Protein 3Q1C (pdb70)

Structure (mmCIF, N/CA/C/O backbone):
data_3Q1C
#
_entry.id   3Q1C
#
_cell.length_a   71.150
_cell.length_b   74.378
_cell.length_c   93.921
_cell.angle_alpha   90.00
_cell.angle_beta   90.00
_cell.angle_gamma   90.00
#
_symmetry.space_group_name_H-M   'P 21 21 21'
#
loop_
_entity.id
_entity.type
_entity.pdbx_description
1 polymer 'LEE-encoded effector EspG'
2 water water
#
loop_
_atom_site.group_PDB
_atom_site.id
_atom_site.type_symbol
_atom_site.label_atom_id
_atom_site.label_alt_id
_atom_site.label_comp_id
_atom_site.label_asym_id
_atom_site.label_entity_id
_atom_site.label_seq_id
_atom_site.pdbx_PDB_ins_code
_atom_site.Cartn_x
_atom_site.Cartn_y
_atom_site.Cartn_z
_atom_site.occupancy
_atom_site.B_iso_or_equiv
_atom_site.auth_seq_id
_atom_site.auth_comp_id
_atom_site.auth_asym_id
_atom_site.auth_atom_id
_atom_site.pdbx_PDB_model_num
ATOM 1 N N . SER A 1 1 ? 77.828 65.014 -7.913 1.00 18.35 39 SER A N 1
ATOM 2 C CA . SER A 1 1 ? 76.714 64.456 -7.152 1.00 16.56 39 SER A CA 1
ATOM 3 C C . SER A 1 1 ? 76.260 63.095 -7.683 1.00 15.89 39 SER A C 1
ATOM 4 O O . SER A 1 1 ? 76.240 62.871 -8.897 1.00 17.07 39 SER A O 1
ATOM 7 N N . HIS A 1 2 ? 75.869 62.189 -6.785 1.00 14.88 40 HIS A N 1
ATOM 8 C CA . HIS A 1 2 ? 75.250 60.944 -7.254 1.00 13.93 40 HIS A CA 1
ATOM 9 C C . HIS A 1 2 ? 73.761 61.084 -7.605 1.00 15.11 40 HIS A C 1
ATOM 10 O O . HIS A 1 2 ? 73.160 60.143 -8.119 1.00 16.28 40 HIS A O 1
ATOM 17 N N . MET A 1 3 ? 73.177 62.252 -7.334 1.00 14.46 41 MET A N 1
ATOM 18 C CA . MET A 1 3 ? 71.755 62.502 -7.629 1.00 14.29 41 MET A CA 1
ATOM 19 C C . MET A 1 3 ? 71.507 62.975 -9.066 1.00 15.38 41 MET A C 1
ATOM 20 O O . MET A 1 3 ? 70.549 62.550 -9.715 1.00 16.67 41 MET A O 1
ATOM 25 N N . ALA A 1 4 ? 72.362 63.882 -9.537 1.00 14.57 42 ALA A N 1
ATOM 26 C CA . ALA A 1 4 ? 72.216 64.539 -10.834 1.00 16.25 42 ALA A CA 1
ATOM 27 C C . ALA A 1 4 ? 73.494 65.310 -11.102 1.00 16.92 42 ALA A C 1
ATOM 28 O O . ALA A 1 4 ? 74.096 65.850 -10.178 1.00 17.20 42 ALA A O 1
ATOM 30 N N . SER A 1 5 ? 73.911 65.375 -12.361 1.00 18.01 43 SER A N 1
ATOM 31 C CA . SER A 1 5 ? 75.125 66.118 -12.687 1.00 19.02 43 SER A CA 1
ATOM 32 C C . SER A 1 5 ? 74.987 67.610 -12.360 1.00 19.47 43 SER A C 1
ATOM 33 O O . SER A 1 5 ? 75.981 68.263 -12.033 1.00 23.67 43 SER A O 1
ATOM 36 N N . SER A 1 6 ? 73.761 68.136 -12.414 1.00 18.56 44 SER A N 1
ATOM 37 C CA . SER A 1 6 ? 73.513 69.545 -12.098 1.00 20.44 44 SER A CA 1
ATOM 38 C C . SER A 1 6 ? 72.929 69.789 -10.703 1.00 18.17 44 SER A C 1
ATOM 39 O O . SER A 1 6 ? 72.357 70.852 -10.443 1.00 18.91 44 SER A O 1
ATOM 42 N N . TRP A 1 7 ? 73.086 68.815 -9.809 1.00 16.07 45 TRP A N 1
ATOM 43 C CA . TRP A 1 7 ? 72.511 68.884 -8.463 1.00 15.84 45 TRP A CA 1
ATOM 44 C C . TRP A 1 7 ? 72.821 70.202 -7.754 1.00 16.88 45 TRP A C 1
ATOM 45 O O . TRP A 1 7 ? 71.930 70.831 -7.191 1.00 17.70 45 TRP A O 1
ATOM 56 N N . ASP A 1 8 ? 74.078 70.630 -7.793 1.00 19.70 46 ASP A N 1
ATOM 57 C CA . ASP A 1 8 ? 74.478 71.821 -7.045 1.00 23.43 46 ASP A CA 1
ATOM 58 C C . ASP A 1 8 ? 73.878 73.116 -7.607 1.00 23.46 46 ASP A C 1
ATOM 59 O O . ASP A 1 8 ? 73.914 74.153 -6.947 1.00 27.28 46 ASP A O 1
ATOM 64 N N . GLU A 1 9 ? 73.335 73.061 -8.821 1.00 20.07 47 GLU A N 1
ATOM 65 C CA . GLU A 1 9 ? 72.690 74.232 -9.419 1.00 22.08 47 GLU A CA 1
ATOM 66 C C . GLU A 1 9 ? 71.171 74.210 -9.242 1.00 20.13 47 GLU A C 1
ATOM 67 O O . GLU A 1 9 ? 70.487 75.203 -9.501 1.00 21.88 47 GLU A O 1
ATOM 73 N N . MET A 1 10 ? 70.647 73.076 -8.792 1.00 19.07 48 MET A N 1
ATOM 74 C CA . MET A 1 10 ? 69.208 72.910 -8.665 1.00 18.18 48 MET A CA 1
ATOM 75 C C . MET A 1 10 ? 68.666 73.639 -7.437 1.00 18.72 48 MET A C 1
ATOM 76 O O . MET A 1 10 ? 69.322 73.698 -6.397 1.00 18.28 48 MET A O 1
ATOM 81 N N . SER A 1 11 ? 67.468 74.199 -7.574 1.00 18.63 49 SER A N 1
ATOM 82 C CA . SER A 1 11 ? 66.771 74.829 -6.458 1.00 18.85 49 SER A CA 1
ATOM 83 C C . SER A 1 11 ? 66.276 73.786 -5.454 1.00 17.52 49 SER A C 1
ATOM 84 O O . SER A 1 11 ? 66.249 72.582 -5.749 1.00 15.84 49 SER A O 1
ATOM 87 N N . CYS A 1 12 ? 65.867 74.249 -4.276 1.00 17.05 50 CYS A N 1
ATOM 88 C CA . CYS A 1 12 ? 65.273 73.361 -3.280 1.00 16.88 50 CYS A CA 1
ATOM 89 C C . CYS A 1 12 ? 64.084 72.596 -3.862 1.00 15.97 50 CYS A C 1
ATOM 90 O O . CYS A 1 12 ? 63.965 71.383 -3.675 1.00 14.67 50 CYS A O 1
ATOM 93 N N . ALA A 1 13 ? 63.211 73.307 -4.577 1.00 15.48 51 ALA A N 1
ATOM 94 C CA . ALA A 1 13 ? 62.036 72.681 -5.184 1.00 15.79 51 ALA A CA 1
ATOM 95 C C . ALA A 1 13 ? 62.437 71.551 -6.137 1.00 16.08 51 ALA A C 1
ATOM 96 O O . ALA A 1 13 ? 61.866 70.460 -6.092 1.00 16.27 51 ALA A O 1
ATOM 98 N N . GLU A 1 14 ? 63.406 71.830 -7.009 1.00 15.40 52 GLU A N 1
ATOM 99 C CA . GLU A 1 14 ? 63.885 70.848 -7.975 1.00 14.84 52 GLU A CA 1
ATOM 100 C C . GLU A 1 14 ? 64.553 69.666 -7.273 1.00 15.03 52 GLU A C 1
ATOM 101 O O . GLU A 1 14 ? 64.362 68.514 -7.660 1.00 14.55 52 GLU A O 1
ATOM 107 N N . LYS A 1 15 ? 65.331 69.952 -6.237 1.00 12.86 53 LYS A N 1
ATOM 108 C CA . LYS A 1 15 ? 65.958 68.890 -5.455 1.00 13.83 53 LYS A CA 1
ATOM 109 C C . LYS A 1 15 ? 64.925 67.959 -4.827 1.00 13.70 53 LYS A C 1
ATOM 110 O O . LYS A 1 15 ? 65.075 66.739 -4.886 1.00 13.25 53 LYS A O 1
ATOM 116 N N . LEU A 1 16 ? 63.890 68.523 -4.207 1.00 12.31 54 LEU A N 1
ATOM 117 C CA . LEU A 1 16 ? 62.884 67.680 -3.567 1.00 12.15 54 LEU A CA 1
ATOM 118 C C . LEU A 1 16 ? 62.207 66.771 -4.595 1.00 13.46 54 LEU A C 1
ATOM 119 O O . LEU A 1 16 ? 62.007 65.581 -4.340 1.00 13.08 54 LEU A O 1
ATOM 124 N N . LEU A 1 17 ? 61.860 67.316 -5.757 1.00 14.11 55 LEU A N 1
ATOM 125 C CA . LEU A 1 17 ? 61.261 66.470 -6.792 1.00 14.09 55 LEU A CA 1
ATOM 126 C C . LEU A 1 17 ? 62.184 65.316 -7.218 1.00 13.20 55 LEU A C 1
ATOM 127 O O . LEU A 1 17 ? 61.716 64.188 -7.431 1.00 14.24 55 LEU A O 1
ATOM 132 N N . LYS A 1 18 ? 63.486 65.579 -7.335 1.00 13.61 56 LYS A N 1
ATOM 133 C CA . LYS A 1 18 ? 64.436 64.515 -7.681 1.00 14.50 56 LYS A CA 1
ATOM 134 C C . LYS A 1 18 ? 64.504 63.436 -6.597 1.00 13.89 56 LYS A C 1
ATOM 135 O O . LYS A 1 18 ? 64.515 62.232 -6.889 1.00 14.59 56 LYS A O 1
ATOM 141 N N . VAL A 1 19 ? 64.564 63.876 -5.345 1.00 11.97 57 VAL A N 1
ATOM 142 C CA . VAL A 1 19 ? 64.551 62.958 -4.216 1.00 12.88 57 VAL A CA 1
ATOM 143 C C . VAL A 1 19 ? 63.327 62.046 -4.287 1.00 13.22 57 VAL A C 1
ATOM 144 O O . VAL A 1 19 ? 63.446 60.832 -4.134 1.00 14.25 57 VAL A O 1
ATOM 148 N N . LEU A 1 20 ? 62.155 62.626 -4.529 1.00 12.68 58 LEU A N 1
ATOM 149 C CA . LEU A 1 20 ? 60.924 61.840 -4.553 1.00 14.63 58 LEU A CA 1
ATOM 150 C C . LEU A 1 20 ? 60.844 60.923 -5.779 1.00 13.26 58 LEU A C 1
ATOM 151 O O . LEU A 1 20 ? 60.262 59.834 -5.710 1.00 14.39 58 LEU A O 1
ATOM 156 N N . SER A 1 21 ? 61.435 61.351 -6.893 1.00 13.23 59 SER A N 1
ATOM 157 C CA . SER A 1 21 ? 61.461 60.515 -8.097 1.00 13.10 59 SER A CA 1
ATOM 158 C C . SER A 1 21 ? 62.289 59.233 -7.896 1.00 13.71 59 SER A C 1
ATOM 159 O O . SER A 1 21 ? 61.877 58.155 -8.329 1.00 15.59 59 SER A O 1
ATOM 162 N N . PHE A 1 22 ? 63.443 59.341 -7.232 1.00 13.07 60 PHE A N 1
ATOM 163 C CA . PHE A 1 22 ? 64.216 58.162 -6.830 1.00 13.96 60 PHE A CA 1
ATOM 164 C C . PHE A 1 22 ? 63.534 57.446 -5.664 1.00 14.87 60 PHE A C 1
ATOM 165 O O . PHE A 1 22 ? 63.679 56.231 -5.490 1.00 17.40 60 PHE A O 1
ATOM 173 N N . GLY A 1 23 ? 62.808 58.214 -4.857 1.00 13.86 61 GLY A N 1
ATOM 174 C CA . GLY A 1 23 ? 62.092 57.686 -3.706 1.00 14.16 61 GLY A CA 1
ATOM 175 C C . GLY A 1 23 ? 62.694 58.205 -2.410 1.00 13.40 61 GLY A C 1
ATOM 176 O O . GLY A 1 23 ? 63.913 58.176 -2.214 1.00 14.01 61 GLY A O 1
ATOM 177 N N . LEU A 1 24 ? 61.837 58.691 -1.520 1.00 12.94 62 LEU A N 1
ATOM 178 C CA . LEU A 1 24 ? 62.291 59.180 -0.220 1.00 15.01 62 LEU A CA 1
ATOM 179 C C . LEU A 1 24 ? 63.056 58.090 0.534 1.00 13.37 62 LEU A C 1
ATOM 180 O O . LEU A 1 24 ? 64.033 58.370 1.243 1.00 15.46 62 LEU A O 1
ATOM 185 N N . TRP A 1 25 ? 62.600 56.850 0.372 1.00 14.72 63 TRP A N 1
ATOM 186 C CA . TRP A 1 25 ? 63.181 55.705 1.074 1.00 14.63 63 TRP A CA 1
ATOM 187 C C . TRP A 1 25 ? 64.260 54.988 0.248 1.00 16.57 63 TRP A C 1
ATOM 188 O O . TRP A 1 25 ? 64.584 53.820 0.500 1.00 17.64 63 TRP A O 1
ATOM 199 N N . ASN A 1 26 ? 64.826 55.681 -0.729 1.00 15.96 64 ASN A N 1
ATOM 200 C CA . ASN A 1 26 ? 65.816 55.050 -1.589 1.00 15.42 64 ASN A CA 1
ATOM 201 C C . ASN A 1 26 ? 66.982 54.516 -0.760 1.00 16.92 64 ASN A C 1
ATOM 202 O O . ASN A 1 26 ? 67.525 55.227 0.087 1.00 17.01 64 ASN A O 1
ATOM 207 N N . PRO A 1 27 ? 67.379 53.259 -1.005 1.00 18.19 65 PRO A N 1
ATOM 208 C CA . PRO A 1 27 ? 68.407 52.648 -0.157 1.00 19.49 65 PRO A CA 1
ATOM 209 C C . PRO A 1 27 ? 69.830 53.191 -0.361 1.00 18.23 65 PRO A C 1
ATOM 210 O O . PRO A 1 27 ? 70.694 52.896 0.474 1.00 21.90 65 PRO A O 1
ATOM 214 N N . THR A 1 28 ? 70.081 53.942 -1.433 1.00 16.05 66 THR A N 1
ATOM 215 C CA . THR A 1 28 ? 71.434 54.456 -1.698 1.00 15.65 66 THR A CA 1
ATOM 216 C C . THR A 1 28 ? 71.785 55.725 -0.923 1.00 15.67 66 THR A C 1
ATOM 217 O O . THR A 1 28 ? 72.951 56.111 -0.866 1.00 16.97 66 THR A O 1
ATOM 221 N N . TYR A 1 29 ? 70.791 56.394 -0.348 1.00 14.74 67 TYR A N 1
ATOM 222 C CA . TYR A 1 29 ? 71.070 57.639 0.369 1.00 15.11 67 TYR A CA 1
ATOM 223 C C . TYR A 1 29 ? 71.918 57.409 1.622 1.00 15.52 67 TYR A C 1
ATOM 224 O O . TYR A 1 29 ? 71.787 56.385 2.309 1.00 17.33 67 TYR A O 1
ATOM 233 N N . SER A 1 30 ? 72.777 58.373 1.929 1.00 15.98 68 SER A N 1
ATOM 234 C CA . SER A 1 30 ? 73.543 58.345 3.177 1.00 16.68 68 SER A CA 1
ATOM 235 C C . SER A 1 30 ? 72.719 58.874 4.351 1.00 19.21 68 SER A C 1
ATOM 236 O O . SER A 1 30 ? 71.650 59.464 4.166 1.00 18.61 68 SER A O 1
ATOM 239 N N . ARG A 1 31 ? 73.228 58.665 5.563 1.00 21.26 69 ARG A N 1
ATOM 240 C CA . ARG A 1 31 ? 72.593 59.213 6.760 1.00 24.42 69 ARG A CA 1
ATOM 241 C C . ARG A 1 31 ? 72.399 60.727 6.657 1.00 23.76 69 ARG A C 1
ATOM 242 O O . ARG A 1 31 ? 71.315 61.237 6.939 1.00 22.99 69 ARG A O 1
ATOM 250 N N . SER A 1 32 ? 73.449 61.436 6.246 1.00 23.88 70 SER A N 1
ATOM 251 C CA . SER A 1 32 ? 73.396 62.891 6.127 1.00 23.59 70 SER A CA 1
ATOM 252 C C . SER A 1 32 ? 72.364 63.331 5.087 1.00 21.17 70 SER A C 1
ATOM 253 O O . SER A 1 32 ? 71.668 64.329 5.279 1.00 20.30 70 SER A O 1
ATOM 256 N N . GLU A 1 33 ? 72.268 62.581 3.992 1.00 18.90 71 GLU A N 1
ATOM 257 C CA . GLU A 1 33 ? 71.270 62.858 2.961 1.00 17.07 71 GLU A CA 1
ATOM 258 C C . GLU A 1 33 ? 69.857 62.678 3.487 1.00 18.15 71 GLU A C 1
ATOM 259 O O . GLU A 1 33 ? 68.993 63.508 3.234 1.00 19.11 71 GLU A O 1
ATOM 265 N N . ARG A 1 34 ? 69.611 61.587 4.206 1.00 19.10 72 ARG A N 1
ATOM 266 C CA . ARG A 1 34 ? 68.278 61.361 4.749 1.00 20.45 72 ARG A CA 1
ATOM 267 C C . ARG A 1 34 ? 67.852 62.528 5.637 1.00 20.19 72 ARG A C 1
ATOM 268 O O . ARG A 1 34 ? 66.691 62.937 5.619 1.00 21.08 72 ARG A O 1
ATOM 276 N N . GLN A 1 35 ? 68.798 63.086 6.384 1.00 19.55 73 GLN A N 1
ATOM 277 C CA . GLN A 1 35 ? 68.517 64.259 7.210 1.00 22.72 73 GLN A CA 1
ATOM 278 C C . GLN A 1 35 ? 68.165 65.484 6.363 1.00 21.64 73 GLN A C 1
ATOM 279 O O . GLN A 1 35 ? 67.158 66.165 6.616 1.00 22.04 73 GLN A O 1
ATOM 285 N N . SER A 1 36 ? 68.998 65.758 5.363 1.00 18.40 74 SER A N 1
ATOM 286 C CA . SER A 1 36 ? 68.798 66.904 4.480 1.00 20.22 74 SER A CA 1
ATOM 287 C C . SER A 1 36 ? 67.477 66.794 3.747 1.00 18.00 74 SER A C 1
ATOM 288 O O . SER A 1 36 ? 66.742 67.774 3.604 1.00 18.44 74 SER A O 1
ATOM 291 N N . PHE A 1 37 ? 67.180 65.593 3.273 1.00 15.28 75 PHE A N 1
ATOM 292 C CA . PHE A 1 37 ? 65.969 65.376 2.495 1.00 14.82 75 PHE A CA 1
ATOM 293 C C . PHE A 1 37 ? 64.722 65.533 3.367 1.00 16.32 75 PHE A C 1
ATOM 294 O O . PHE A 1 37 ? 63.693 66.018 2.898 1.00 15.66 75 PHE A O 1
ATOM 302 N N . GLN A 1 38 ? 64.808 65.131 4.634 1.00 16.95 76 GLN A N 1
ATOM 303 C CA . GLN A 1 38 ? 63.710 65.370 5.570 1.00 19.62 76 GLN A CA 1
ATOM 304 C C . GLN A 1 38 ? 63.459 66.859 5.761 1.00 19.48 76 GLN A C 1
ATOM 305 O O . GLN A 1 38 ? 62.311 67.297 5.906 1.00 20.34 76 GLN A O 1
ATOM 311 N N . GLU A 1 39 ? 64.537 67.635 5.762 1.00 19.40 77 GLU A N 1
ATOM 312 C CA . GLU A 1 39 ? 64.432 69.086 5.904 1.00 21.92 77 GLU A CA 1
ATOM 313 C C . GLU A 1 39 ? 63.762 69.734 4.687 1.00 20.18 77 GLU A C 1
ATOM 314 O O . GLU A 1 39 ? 63.137 70.788 4.807 1.00 23.19 77 GLU A O 1
ATOM 320 N N . LEU A 1 40 ? 63.894 69.114 3.518 1.00 16.85 78 LEU A N 1
ATOM 321 C CA . LEU A 1 40 ? 63.132 69.562 2.352 1.00 16.18 78 LEU A CA 1
ATOM 322 C C . LEU A 1 40 ? 61.675 69.140 2.469 1.00 15.73 78 LEU A C 1
ATOM 323 O O . LEU A 1 40 ? 60.762 69.927 2.216 1.00 16.10 78 LEU A O 1
ATOM 328 N N . LEU A 1 41 ? 61.465 67.889 2.865 1.00 13.96 79 LEU A N 1
ATOM 329 C CA . LEU A 1 41 ? 60.123 67.324 2.942 1.00 12.58 79 LEU A CA 1
ATOM 330 C C . LEU A 1 41 ? 59.216 68.083 3.910 1.00 12.94 79 LEU A C 1
ATOM 331 O O . LEU A 1 41 ? 58.018 68.226 3.653 1.00 15.58 79 LEU A O 1
ATOM 336 N N . THR A 1 42 ? 59.778 68.576 5.012 1.00 13.16 80 THR A N 1
ATOM 337 C CA . THR A 1 42 ? 58.955 69.204 6.053 1.00 14.73 80 THR A CA 1
ATOM 338 C C . THR A 1 42 ? 58.381 70.535 5.604 1.00 14.27 80 THR A C 1
ATOM 339 O O . THR A 1 42 ? 57.502 71.078 6.267 1.00 15.51 80 THR A O 1
ATOM 343 N N . VAL A 1 43 ? 58.882 71.047 4.478 1.00 13.81 81 VAL A N 1
ATOM 344 C CA . VAL A 1 43 ? 58.380 72.286 3.886 1.00 14.16 81 VAL A CA 1
ATOM 345 C C . VAL A 1 43 ? 57.031 72.073 3.181 1.00 15.67 81 VAL A C 1
ATOM 346 O O . VAL A 1 43 ? 56.250 73.020 3.003 1.00 15.28 81 VAL A O 1
ATOM 350 N N . LEU A 1 44 ? 56.742 70.830 2.799 1.00 15.25 82 LEU A N 1
ATOM 351 C CA . LEU A 1 44 ? 55.451 70.518 2.176 1.00 15.50 82 LEU A CA 1
ATOM 352 C C . LEU A 1 44 ? 54.319 70.841 3.130 1.00 15.19 82 LEU A C 1
ATOM 353 O O . LEU A 1 44 ? 54.366 70.456 4.300 1.00 16.43 82 LEU A O 1
ATOM 358 N N . GLU A 1 45 ? 53.298 71.529 2.631 1.00 14.60 83 GLU A N 1
ATOM 359 C CA . GLU A 1 45 ? 52.123 71.852 3.437 1.00 15.01 83 GLU A CA 1
ATOM 360 C C . GLU A 1 45 ? 50.843 71.509 2.682 1.00 15.23 83 GLU A C 1
ATOM 361 O O . GLU A 1 45 ? 50.663 71.911 1.532 1.00 15.65 83 GLU A O 1
ATOM 367 N N . PRO A 1 46 ? 49.941 70.764 3.325 1.00 15.11 84 PRO A N 1
ATOM 368 C CA . PRO A 1 46 ? 48.651 70.537 2.669 1.00 15.71 84 PRO A CA 1
ATOM 369 C C . PRO A 1 46 ? 47.863 71.845 2.625 1.00 15.99 84 PRO A C 1
ATOM 370 O O . PRO A 1 46 ? 47.885 72.605 3.601 1.00 17.23 84 PRO A O 1
ATOM 374 N N . VAL A 1 47 ? 47.185 72.108 1.512 1.00 15.24 85 VAL A N 1
ATOM 375 C CA . VAL A 1 47 ? 46.409 73.335 1.368 1.00 16.94 85 VAL A CA 1
ATOM 376 C C . VAL A 1 47 ? 45.027 73.056 0.783 1.00 16.45 85 VAL A C 1
ATOM 377 O O . VAL A 1 47 ? 44.717 71.926 0.405 1.00 17.52 85 VAL A O 1
ATOM 381 N N . TYR A 1 48 ? 44.204 74.092 0.714 1.00 16.72 86 TYR A N 1
ATOM 382 C CA . TYR A 1 48 ? 42.848 73.972 0.188 1.00 18.65 86 TYR A CA 1
ATOM 383 C C . TYR A 1 48 ? 42.842 73.335 -1.212 1.00 18.10 86 TYR A C 1
ATOM 384 O O . TYR A 1 48 ? 43.492 73.834 -2.136 1.00 19.25 86 TYR A O 1
ATOM 393 N N . PRO A 1 49 ? 42.120 72.215 -1.364 1.00 18.25 87 PRO A N 1
ATOM 394 C CA . PRO A 1 49 ? 42.072 71.490 -2.638 1.00 20.25 87 PRO A CA 1
ATOM 395 C C . PRO A 1 49 ? 41.021 72.042 -3.596 1.00 22.98 87 PRO A C 1
ATOM 396 O O . PRO A 1 49 ? 39.981 72.543 -3.164 1.00 24.87 87 PRO A O 1
ATOM 400 N N . LEU A 1 50 ? 41.297 71.949 -4.892 1.00 25.63 88 LEU A N 1
ATOM 401 C CA . LEU A 1 50 ? 40.317 72.308 -5.905 1.00 32.16 88 LEU A CA 1
ATOM 402 C C . LEU A 1 50 ? 39.299 71.173 -6.040 1.00 36.57 88 LEU A C 1
ATOM 403 O O . LEU A 1 50 ? 39.555 70.055 -5.603 1.00 35.76 88 LEU A O 1
ATOM 408 N N . PRO A 1 51 ? 38.138 71.466 -6.645 1.00 43.45 89 PRO A N 1
ATOM 409 C CA . PRO A 1 51 ? 36.978 70.570 -6.742 1.00 47.77 89 PRO A CA 1
ATOM 410 C C . PRO A 1 51 ? 37.279 69.072 -6.897 1.00 49.50 89 PRO A C 1
ATOM 411 O O . PRO A 1 51 ? 36.844 68.285 -6.050 1.00 51.52 89 PRO A O 1
ATOM 415 N N . ASN A 1 52 ? 37.998 68.679 -7.945 1.00 47.31 90 ASN A N 1
ATOM 416 C CA . ASN A 1 52 ? 38.212 67.253 -8.205 1.00 48.01 90 ASN A CA 1
ATOM 417 C C . ASN A 1 52 ? 39.584 66.737 -7.771 1.00 43.29 90 ASN A C 1
ATOM 418 O O . ASN A 1 52 ? 40.179 65.885 -8.430 1.00 44.55 90 ASN A O 1
ATOM 423 N N . GLU A 1 53 ? 40.082 67.247 -6.655 1.00 35.63 91 GLU A N 1
ATOM 424 C CA . GLU A 1 53 ? 41.406 66.869 -6.194 1.00 29.00 91 GLU A CA 1
ATOM 425 C C . GLU A 1 53 ? 41.346 66.044 -4.902 1.00 25.55 91 GLU A C 1
ATOM 426 O O . GLU A 1 53 ? 40.594 66.380 -3.979 1.00 27.04 91 GLU A O 1
ATOM 432 N N . LEU A 1 54 ? 42.125 64.959 -4.848 1.00 22.28 92 LEU A N 1
ATOM 433 C CA . LEU A 1 54 ? 42.319 64.216 -3.605 1.00 21.26 92 LEU A CA 1
ATOM 434 C C . LEU A 1 54 ? 43.016 65.120 -2.609 1.00 18.26 92 LEU A C 1
ATOM 435 O O . LEU A 1 54 ? 42.770 65.058 -1.407 1.00 17.87 92 LEU A O 1
ATOM 440 N N . GLY A 1 55 ? 43.912 65.954 -3.122 1.00 17.04 93 GLY A N 1
ATOM 441 C CA . GLY A 1 55 ? 44.680 66.835 -2.271 1.00 15.24 93 GLY A CA 1
ATOM 442 C C . GLY A 1 55 ? 45.539 67.790 -3.066 1.00 15.52 93 GLY A C 1
ATOM 443 O O . GLY A 1 55 ? 45.798 67.603 -4.265 1.00 16.63 93 GLY A O 1
ATOM 444 N N . ARG A 1 56 ? 45.984 68.828 -2.374 1.00 15.30 94 ARG A N 1
ATOM 445 C CA . ARG A 1 56 ? 46.862 69.822 -2.954 1.00 15.84 94 ARG A CA 1
ATOM 446 C C . ARG A 1 56 ? 47.895 70.196 -1.907 1.00 14.58 94 ARG A C 1
ATOM 447 O O . ARG A 1 56 ? 47.570 70.317 -0.721 1.00 15.16 94 ARG A O 1
ATOM 455 N N . VAL A 1 57 ? 49.134 70.363 -2.355 1.00 15.92 95 VAL A N 1
ATOM 456 C CA . VAL A 1 57 ? 50.259 70.613 -1.476 1.00 15.24 95 VAL A CA 1
ATOM 457 C C . VAL A 1 57 ? 51.044 71.830 -1.971 1.00 15.39 95 VAL A C 1
ATOM 458 O O . VAL A 1 57 ? 51.195 72.042 -3.178 1.00 18.63 95 VAL A O 1
ATOM 462 N N . SER A 1 58 ? 51.539 72.629 -1.035 1.00 16.38 96 SER A N 1
ATOM 463 C CA . SER A 1 58 ? 52.357 73.799 -1.345 1.00 16.12 96 SER A CA 1
ATOM 464 C C . SER A 1 58 ? 53.659 73.732 -0.563 1.00 16.42 96 SER A C 1
ATOM 465 O O . SER A 1 58 ? 53.666 73.355 0.608 1.00 18.70 96 SER A O 1
ATOM 468 N N . ALA A 1 59 ? 54.762 74.099 -1.203 1.00 15.19 97 ALA A N 1
ATOM 469 C CA . ALA A 1 59 ? 56.040 74.178 -0.504 1.00 17.32 97 ALA A CA 1
ATOM 470 C C . ALA A 1 59 ? 56.758 75.446 -0.930 1.00 17.20 97 ALA A C 1
ATOM 471 O O . ALA A 1 59 ? 57.013 75.664 -2.117 1.00 19.05 97 ALA A O 1
ATOM 473 N N . ARG A 1 60 ? 57.053 76.303 0.038 1.00 16.02 98 ARG A N 1
ATOM 474 C CA . ARG A 1 60 ? 57.784 77.527 -0.245 1.00 17.01 98 ARG A CA 1
ATOM 475 C C . ARG A 1 60 ? 59.120 77.490 0.480 1.00 17.69 98 ARG A C 1
ATOM 476 O O . ARG A 1 60 ? 59.181 77.599 1.709 1.00 19.97 98 ARG A O 1
ATOM 484 N N . PHE A 1 61 ? 60.184 77.296 -0.298 1.00 16.85 99 PHE A N 1
ATOM 485 C CA . PHE A 1 61 ? 61.525 77.054 0.234 1.00 17.69 99 PHE A CA 1
ATOM 486 C C . PHE A 1 61 ? 62.312 78.329 0.523 1.00 20.48 99 PHE A C 1
ATOM 487 O O . PHE A 1 61 ? 62.022 79.392 -0.018 1.00 20.79 99 PHE A O 1
ATOM 495 N N . SER A 1 62 ? 63.328 78.198 1.368 1.00 23.25 100 SER A N 1
ATOM 496 C CA . SER A 1 62 ? 64.125 79.340 1.813 1.00 25.42 100 SER A CA 1
ATOM 497 C C . SER A 1 62 ? 64.912 80.018 0.689 1.00 24.71 100 SER A C 1
ATOM 498 O O . SER A 1 62 ? 65.320 81.173 0.834 1.00 25.65 100 SER A O 1
ATOM 501 N N . ASP A 1 63 ? 65.137 79.307 -0.416 1.00 23.64 101 ASP A N 1
ATOM 502 C CA . ASP A 1 63 ? 65.847 79.886 -1.564 1.00 23.72 101 ASP A CA 1
ATOM 503 C C . ASP A 1 63 ? 64.916 80.629 -2.522 1.00 23.40 101 ASP A C 1
ATOM 504 O O . ASP A 1 63 ? 65.346 81.099 -3.578 1.00 25.45 101 ASP A O 1
ATOM 509 N N . GLY A 1 64 ? 63.640 80.722 -2.157 1.00 22.42 102 GLY A N 1
ATOM 510 C CA . GLY A 1 64 ? 62.673 81.433 -2.973 1.00 21.91 102 GLY A CA 1
ATOM 511 C C . GLY A 1 64 ? 61.975 80.573 -4.012 1.00 20.85 102 GLY A C 1
ATOM 512 O O . GLY A 1 64 ? 61.029 81.029 -4.664 1.00 22.96 102 GLY A O 1
ATOM 513 N N . SER A 1 65 ? 62.437 79.338 -4.183 1.00 19.26 103 SER A N 1
ATOM 514 C CA . SER A 1 65 ? 61.756 78.405 -5.083 1.00 17.80 103 SER A CA 1
ATOM 515 C C . SER A 1 65 ? 60.513 77.848 -4.398 1.00 17.87 103 SER A C 1
ATOM 516 O O . SER A 1 65 ? 60.384 77.922 -3.171 1.00 19.38 103 SER A O 1
ATOM 519 N N . SER A 1 66 ? 59.595 77.297 -5.185 1.00 17.02 104 SER A N 1
ATOM 520 C CA . SER A 1 66 ? 58.371 76.739 -4.625 1.00 16.39 104 SER A CA 1
ATOM 521 C C . SER A 1 66 ? 57.789 75.620 -5.473 1.00 17.25 104 SER A C 1
ATOM 522 O O . SER A 1 66 ? 58.120 75.476 -6.648 1.00 17.47 104 SER A O 1
ATOM 525 N N . LEU A 1 67 ? 56.913 74.837 -4.851 1.00 15.88 105 LEU A N 1
ATOM 526 C CA . LEU A 1 67 ? 56.183 73.774 -5.527 1.00 17.02 105 LEU A CA 1
ATOM 527 C C . LEU A 1 67 ? 54.711 73.929 -5.231 1.00 17.46 105 LEU A C 1
ATOM 528 O O . LEU A 1 67 ? 54.316 74.279 -4.103 1.00 19.71 105 LEU A O 1
ATOM 533 N N . ARG A 1 68 ? 53.893 73.650 -6.236 1.00 17.80 106 ARG A N 1
ATOM 534 C CA . ARG A 1 68 ? 52.474 73.420 -6.015 1.00 19.60 106 ARG A CA 1
ATOM 535 C C . ARG A 1 68 ? 52.175 72.057 -6.612 1.00 20.35 106 ARG A C 1
ATOM 536 O O . ARG A 1 68 ? 52.430 71.828 -7.794 1.00 23.03 106 ARG A O 1
ATOM 544 N N . ILE A 1 69 ? 51.649 71.147 -5.802 1.00 19.56 107 ILE A N 1
ATOM 545 C CA . ILE A 1 69 ? 51.401 69.789 -6.266 1.00 19.36 107 ILE A CA 1
ATOM 546 C C . ILE A 1 69 ? 49.932 69.451 -6.107 1.00 19.03 107 ILE A C 1
ATOM 547 O O . ILE A 1 69 ? 49.353 69.653 -5.039 1.00 20.05 107 ILE A O 1
ATOM 552 N N . SER A 1 70 ? 49.321 68.946 -7.169 1.00 19.33 108 SER A N 1
ATOM 553 C CA . SER A 1 70 ? 47.938 68.499 -7.079 1.00 20.75 108 SER A CA 1
ATOM 554 C C . SER A 1 70 ? 47.832 67.016 -7.407 1.00 18.97 108 SER A C 1
ATOM 555 O O . SER A 1 70 ? 48.586 66.489 -8.228 1.00 19.66 108 SER A O 1
ATOM 558 N N . VAL A 1 71 ? 46.902 66.343 -6.746 1.00 17.66 109 VAL A N 1
ATOM 559 C CA . VAL A 1 71 ? 46.660 64.931 -6.986 1.00 17.35 109 VAL A CA 1
ATOM 560 C C . VAL A 1 71 ? 45.182 64.754 -7.306 1.00 17.72 109 VAL A C 1
ATOM 561 O O . VAL A 1 71 ? 44.317 65.154 -6.522 1.00 18.21 109 VAL A O 1
ATOM 565 N N . THR A 1 72 ? 44.886 64.176 -8.465 1.00 19.43 110 THR A N 1
ATOM 566 C CA . THR A 1 72 ? 43.493 63.964 -8.864 1.00 21.80 110 THR A CA 1
ATOM 567 C C . THR A 1 72 ? 42.938 62.712 -8.207 1.00 21.34 110 THR A C 1
ATOM 568 O O . THR A 1 72 ? 43.680 61.940 -7.595 1.00 20.60 110 THR A O 1
ATOM 572 N N . ASN A 1 73 ? 41.629 62.520 -8.326 1.00 23.28 111 ASN A N 1
ATOM 573 C CA . ASN A 1 73 ? 40.983 61.353 -7.747 1.00 25.88 111 ASN A CA 1
ATOM 574 C C . ASN A 1 73 ? 41.482 60.045 -8.363 1.00 25.97 111 ASN A C 1
ATOM 575 O O . ASN A 1 73 ? 41.343 58.983 -7.760 1.00 28.06 111 ASN A O 1
ATOM 580 N N . SER A 1 74 ? 42.063 60.121 -9.560 1.00 24.84 112 SER A N 1
ATOM 581 C CA . SER A 1 74 ? 42.635 58.942 -10.207 1.00 27.36 112 SER A CA 1
ATOM 582 C C . SER A 1 74 ? 44.124 58.812 -9.873 1.00 26.40 112 SER A C 1
ATOM 583 O O . SER A 1 74 ? 44.846 58.013 -10.482 1.00 27.61 112 SER A O 1
ATOM 586 N N . GLU A 1 75 ? 44.568 59.617 -8.911 1.00 23.00 113 GLU A N 1
ATOM 587 C CA . GLU A 1 75 ? 45.956 59.632 -8.446 1.00 22.70 113 GLU A CA 1
ATOM 588 C C . GLU A 1 75 ? 46.973 60.038 -9.520 1.00 23.07 113 GLU A C 1
ATOM 589 O O . GLU A 1 75 ? 48.133 59.616 -9.490 1.00 24.26 113 GLU A O 1
ATOM 595 N N . SER A 1 76 ? 46.525 60.866 -10.464 1.00 22.28 114 SER A N 1
ATOM 596 C CA . SER A 1 76 ? 47.429 61.579 -11.359 1.00 22.89 114 SER A CA 1
ATOM 597 C C . SER A 1 76 ? 48.054 62.749 -10.596 1.00 21.82 114 SER A C 1
ATOM 598 O O . SER A 1 76 ? 47.347 63.518 -9.951 1.00 20.48 114 SER A O 1
ATOM 601 N N . ILE A 1 77 ? 49.377 62.870 -10.656 1.00 19.09 115 ILE A N 1
ATOM 602 C CA . ILE A 1 77 ? 50.095 63.862 -9.862 1.00 18.11 115 ILE A CA 1
ATOM 603 C C . ILE A 1 77 ? 50.801 64.879 -10.755 1.00 18.89 115 ILE A C 1
ATOM 604 O O . ILE A 1 77 ? 51.583 64.516 -11.637 1.00 21.10 115 ILE A O 1
ATOM 609 N N . GLU A 1 78 ? 50.524 66.154 -10.518 1.00 19.09 116 GLU A N 1
ATOM 610 C CA . GLU A 1 78 ? 51.115 67.219 -11.311 1.00 20.83 116 GLU A CA 1
ATOM 611 C C . GLU A 1 78 ? 51.766 68.248 -10.392 1.00 20.14 116 GLU A C 1
ATOM 612 O O . GLU A 1 78 ? 51.215 68.599 -9.354 1.00 21.04 116 GLU A O 1
ATOM 618 N N . ALA A 1 79 ? 52.944 68.722 -10.768 1.00 18.84 117 ALA A N 1
ATOM 619 C CA . ALA A 1 79 ? 53.624 69.733 -9.972 1.00 18.24 117 ALA A CA 1
ATOM 620 C C . ALA A 1 79 ? 53.936 70.963 -10.803 1.00 20.14 117 ALA A C 1
ATOM 621 O O . ALA A 1 79 ? 54.323 70.863 -11.968 1.00 22.18 117 ALA A O 1
ATOM 623 N N . GLU A 1 80 ? 53.744 72.128 -10.200 1.00 18.38 118 GLU A N 1
ATOM 624 C CA . GLU A 1 80 ? 54.223 73.373 -10.779 1.00 18.78 118 GLU A CA 1
ATOM 625 C C . GLU A 1 80 ? 55.470 73.792 -10.003 1.00 18.99 118 GLU A C 1
ATOM 626 O O . GLU A 1 80 ? 55.426 73.975 -8.777 1.00 20.74 118 GLU A O 1
ATOM 632 N N . ILE A 1 81 ? 56.584 73.912 -10.713 1.00 19.25 119 ILE A N 1
ATOM 633 C CA . ILE A 1 81 ? 57.842 74.321 -10.117 1.00 20.31 119 ILE A CA 1
ATOM 634 C C . ILE A 1 81 ? 58.104 75.785 -10.425 1.00 21.70 119 ILE A C 1
ATOM 635 O O . ILE A 1 81 ? 58.136 76.184 -11.589 1.00 22.78 119 ILE A O 1
ATOM 640 N N . ARG A 1 82 ? 58.304 76.581 -9.383 1.00 21.44 120 ARG A N 1
ATOM 641 C CA . ARG A 1 82 ? 58.606 77.993 -9.558 1.00 27.83 120 ARG A CA 1
ATOM 642 C C . ARG A 1 82 ? 60.036 78.238 -9.089 1.00 29.52 120 ARG A C 1
ATOM 643 O O . ARG A 1 82 ? 60.384 77.956 -7.948 1.00 27.52 120 ARG A O 1
ATOM 651 N N . THR A 1 83 ? 60.882 78.730 -9.983 1.00 34.59 121 THR A N 1
ATOM 652 C CA . THR A 1 83 ? 62.260 79.013 -9.605 1.00 39.88 121 THR A CA 1
ATOM 653 C C . THR A 1 83 ? 62.299 80.315 -8.813 1.00 42.92 121 THR A C 1
ATOM 654 O O . THR A 1 83 ? 61.304 81.040 -8.770 1.00 42.75 121 THR A O 1
ATOM 658 N N . PRO A 1 84 ? 63.436 80.600 -8.153 1.00 46.42 122 PRO A N 1
ATOM 659 C CA . PRO A 1 84 ? 63.563 81.848 -7.392 1.00 49.78 122 PRO A CA 1
ATOM 660 C C . PRO A 1 84 ? 63.333 83.069 -8.276 1.00 56.55 122 PRO A C 1
ATOM 661 O O . PRO A 1 84 ? 62.708 84.034 -7.832 1.00 56.10 122 PRO A O 1
ATOM 665 N N . ASP A 1 85 ? 63.825 83.016 -9.513 1.00 63.52 123 ASP A N 1
ATOM 666 C CA . ASP A 1 85 ? 63.565 84.067 -10.493 1.00 70.65 123 ASP A CA 1
ATOM 667 C C . ASP A 1 85 ? 62.124 83.985 -11.004 1.00 75.88 123 ASP A C 1
ATOM 668 O O . ASP A 1 85 ? 61.780 84.575 -12.028 1.00 76.76 123 ASP A O 1
ATOM 673 N N . ASN A 1 86 ? 61.299 83.233 -10.276 1.00 79.10 124 ASN A N 1
ATOM 674 C CA . ASN A 1 86 ? 59.853 83.124 -10.508 1.00 81.48 124 ASN A CA 1
ATOM 675 C C . ASN A 1 86 ? 59.364 82.662 -11.886 1.00 77.14 124 ASN A C 1
ATOM 676 O O . ASN A 1 86 ? 58.237 82.967 -12.281 1.00 77.81 124 ASN A O 1
ATOM 681 N N . GLU A 1 87 ? 60.196 81.919 -12.607 1.00 71.53 125 GLU A N 1
ATOM 682 C CA . GLU A 1 87 ? 59.744 81.260 -13.826 1.00 65.86 125 GLU A CA 1
ATOM 683 C C . GLU A 1 87 ? 58.963 80.010 -13.425 1.00 54.48 125 GLU A C 1
ATOM 684 O O . GLU A 1 87 ? 59.221 79.438 -12.371 1.00 51.71 125 GLU A O 1
ATOM 690 N N . LYS A 1 88 ? 58.017 79.593 -14.261 1.00 47.20 126 LYS A N 1
ATOM 691 C CA . LYS A 1 88 ? 57.143 78.464 -13.938 1.00 42.64 126 LYS A CA 1
ATOM 692 C C . LYS A 1 88 ? 57.221 77.334 -14.965 1.00 32.83 126 LYS A C 1
ATOM 693 O O . LYS A 1 88 ? 57.190 77.578 -16.168 1.00 29.89 126 LYS A O 1
ATOM 699 N N . ILE A 1 89 ? 57.306 76.100 -14.481 1.00 26.47 127 ILE A N 1
ATOM 700 C CA . ILE A 1 89 ? 57.161 74.917 -15.324 1.00 26.09 127 ILE A CA 1
ATOM 701 C C . ILE A 1 89 ? 56.163 73.952 -14.686 1.00 23.10 127 ILE A C 1
ATOM 702 O O . ILE A 1 89 ? 56.078 73.867 -13.463 1.00 23.51 127 ILE A O 1
ATOM 707 N N . THR A 1 90 ? 55.407 73.234 -15.514 1.00 20.68 128 THR A N 1
ATOM 708 C CA . THR A 1 90 ? 54.477 72.217 -15.027 1.00 21.11 128 THR A CA 1
ATOM 709 C C . THR A 1 90 ? 54.963 70.842 -15.468 1.00 22.10 128 THR A C 1
ATOM 710 O O . THR A 1 90 ? 55.228 70.630 -16.655 1.00 23.13 128 THR A O 1
ATOM 714 N N . VAL A 1 91 ? 55.093 69.915 -14.522 1.00 21.20 129 VAL A N 1
ATOM 715 C CA . VAL A 1 91 ? 55.555 68.569 -14.847 1.00 20.40 129 VAL A CA 1
ATOM 716 C C . VAL A 1 91 ? 54.632 67.516 -14.257 1.00 21.91 129 VAL A C 1
ATOM 717 O O . VAL A 1 91 ? 54.058 67.718 -13.194 1.00 24.01 129 VAL A O 1
ATOM 721 N N . LEU A 1 92 ? 54.483 66.392 -14.951 1.00 22.40 130 LEU A N 1
ATOM 722 C CA . LEU A 1 92 ? 53.787 65.252 -14.366 1.00 22.70 130 LEU A CA 1
ATOM 723 C C . LEU A 1 92 ? 54.776 64.468 -13.516 1.00 21.29 130 LEU A C 1
ATOM 724 O O . LEU A 1 92 ? 55.899 64.184 -13.951 1.00 24.09 130 LEU A O 1
ATOM 729 N N . LEU A 1 93 ? 54.366 64.144 -12.297 1.00 19.73 131 LEU A N 1
ATOM 730 C CA . LEU A 1 93 ? 55.163 63.297 -11.422 1.00 20.86 131 LEU A CA 1
ATOM 731 C C . LEU A 1 93 ? 54.755 61.848 -11.645 1.00 23.04 131 LEU A C 1
ATOM 732 O O . LEU A 1 93 ? 53.609 61.569 -12.016 1.00 25.58 131 LEU A O 1
ATOM 737 N N . GLU A 1 94 ? 55.693 60.930 -11.448 1.00 21.05 132 GLU A N 1
ATOM 738 C CA . GLU A 1 94 ? 55.386 59.512 -11.598 1.00 22.51 132 GLU A CA 1
ATOM 739 C C . GLU A 1 94 ? 55.603 58.752 -10.300 1.00 20.86 132 GLU A C 1
ATOM 740 O O . GLU A 1 94 ? 56.735 58.648 -9.816 1.00 22.46 132 GLU A O 1
ATOM 746 N N . SER A 1 95 ? 54.522 58.217 -9.745 1.00 20.72 133 SER A N 1
ATOM 747 C CA . SER A 1 95 ? 54.613 57.382 -8.555 1.00 18.90 133 SER A CA 1
ATOM 748 C C . SER A 1 95 ? 54.493 55.904 -8.919 1.00 20.50 133 SER A C 1
ATOM 749 O O . SER A 1 95 ? 53.581 55.493 -9.660 1.00 22.05 133 SER A O 1
ATOM 752 N N . ASN A 1 96 ? 55.426 55.108 -8.406 1.00 19.71 134 ASN A N 1
ATOM 753 C CA . ASN A 1 96 ? 55.437 53.675 -8.668 1.00 21.26 134 ASN A CA 1
ATOM 754 C C . ASN A 1 96 ? 55.827 52.901 -7.410 1.00 22.33 134 ASN A C 1
ATOM 755 O O . ASN A 1 96 ? 56.126 53.501 -6.369 1.00 21.64 134 ASN A O 1
ATOM 760 N N . GLU A 1 97 ? 55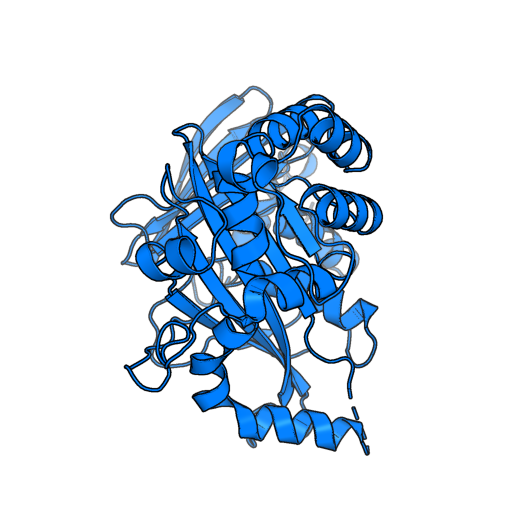.819 51.575 -7.486 1.00 25.62 135 GLU A N 1
ATOM 761 C CA . GLU A 1 97 ? 56.099 50.800 -6.285 1.00 30.17 135 GLU A CA 1
ATOM 762 C C . GLU A 1 97 ? 57.543 50.973 -5.822 1.00 28.74 135 GLU A C 1
ATOM 763 O O . GLU A 1 97 ? 57.845 50.774 -4.646 1.00 29.91 135 GLU A O 1
ATOM 769 N N . GLN A 1 98 ? 58.424 51.350 -6.745 1.00 26.09 136 GLN A N 1
ATOM 770 C CA . GLN A 1 98 ? 59.825 51.571 -6.405 1.00 26.30 136 GLN A CA 1
ATOM 771 C C . GLN A 1 98 ? 60.033 52.861 -5.622 1.00 23.66 136 GLN A C 1
ATOM 772 O O . GLN A 1 98 ? 60.751 52.865 -4.624 1.00 27.69 136 GLN A O 1
ATOM 778 N N . ASN A 1 99 ? 59.424 53.960 -6.063 1.00 17.33 137 ASN A N 1
ATOM 779 C CA . ASN A 1 99 ? 59.673 55.230 -5.378 1.00 15.31 137 ASN A CA 1
ATOM 780 C C . ASN A 1 99 ? 58.680 55.586 -4.279 1.00 14.57 137 ASN A C 1
ATOM 781 O O . ASN A 1 99 ? 59.013 56.364 -3.398 1.00 15.48 137 ASN A O 1
ATOM 786 N N . ARG A 1 100 ? 57.478 55.008 -4.324 1.00 15.07 138 ARG A N 1
ATOM 787 C CA . ARG A 1 100 ? 56.417 55.354 -3.374 1.00 15.82 138 ARG A CA 1
ATOM 788 C C . ARG A 1 100 ? 56.253 56.878 -3.238 1.00 15.95 138 ARG A C 1
ATOM 789 O O . ARG A 1 100 ? 56.052 57.406 -2.135 1.00 15.70 138 ARG A O 1
ATOM 797 N N . LEU A 1 101 ? 56.337 57.575 -4.369 1.00 14.87 139 LEU A N 1
ATOM 798 C CA . LEU A 1 101 ? 56.269 59.039 -4.393 1.00 13.92 139 LEU A CA 1
ATOM 799 C C . LEU A 1 101 ? 54.970 59.574 -3.771 1.00 14.14 139 LEU A C 1
ATOM 800 O O . LEU A 1 101 ? 55.001 60.501 -2.962 1.00 14.62 139 LEU A O 1
ATOM 805 N N . LEU A 1 102 ? 53.835 58.988 -4.132 1.00 14.71 140 LEU A N 1
ATOM 806 C CA . LEU A 1 102 ? 52.559 59.432 -3.585 1.00 15.62 140 LEU A CA 1
ATOM 807 C C . LEU A 1 102 ? 52.498 59.234 -2.065 1.00 16.51 140 LEU A C 1
ATOM 808 O O . LEU A 1 102 ? 51.891 60.035 -1.348 1.00 15.99 140 LEU A O 1
ATOM 813 N N . GLN A 1 103 ? 53.134 58.172 -1.577 1.00 14.05 141 GLN A N 1
ATOM 814 C CA . GLN A 1 103 ? 53.159 57.904 -0.139 1.00 14.63 141 GLN A CA 1
ATOM 815 C C . GLN A 1 103 ? 53.945 58.969 0.631 1.00 13.76 141 GLN A C 1
ATOM 816 O O . GLN A 1 103 ? 53.757 59.134 1.836 1.00 13.73 141 GLN A O 1
ATOM 822 N N . SER A 1 104 ? 54.825 59.684 -0.065 1.00 13.64 142 SER A N 1
ATOM 823 C CA . SER A 1 104 ? 55.613 60.743 0.567 1.00 13.99 142 SER A CA 1
ATOM 824 C C . SER A 1 104 ? 55.010 62.157 0.408 1.00 14.60 142 SER A C 1
ATOM 825 O O . SER A 1 104 ? 55.727 63.157 0.492 1.00 14.12 142 SER A O 1
ATOM 828 N N . LEU A 1 105 ? 53.696 62.225 0.195 1.00 14.21 143 LEU A N 1
ATOM 829 C CA . LEU A 1 105 ? 52.959 63.493 0.147 1.00 12.85 143 LEU A CA 1
ATOM 830 C C . LEU A 1 105 ? 51.833 63.467 1.167 1.00 12.79 143 LEU A C 1
ATOM 831 O O . LEU A 1 105 ? 51.284 62.401 1.447 1.00 14.02 143 LEU A O 1
ATOM 836 N N . PRO A 1 106 ? 51.488 64.637 1.735 1.00 13.33 144 PRO A N 1
ATOM 837 C CA . PRO A 1 106 ? 50.435 64.692 2.761 1.00 14.30 144 PRO A CA 1
ATOM 838 C C . PRO A 1 106 ? 49.051 64.699 2.114 1.00 14.50 144 PRO A C 1
ATOM 839 O O . PRO A 1 106 ? 48.372 65.735 2.046 1.00 17.50 144 PRO A O 1
ATOM 843 N N . ILE A 1 107 ? 48.663 63.524 1.624 1.00 13.61 145 ILE A N 1
ATOM 844 C CA . ILE A 1 107 ? 47.462 63.330 0.828 1.00 15.12 145 ILE A CA 1
ATOM 845 C C . ILE A 1 107 ? 46.645 62.192 1.436 1.00 14.67 145 ILE A C 1
ATOM 846 O O . ILE A 1 107 ? 47.219 61.165 1.819 1.00 15.79 145 ILE A O 1
ATOM 851 N N . ASP A 1 108 ? 45.321 62.372 1.508 1.00 14.17 146 ASP A N 1
ATOM 852 C CA . ASP A 1 108 ? 44.378 61.338 1.959 1.00 14.04 146 ASP A CA 1
ATOM 853 C C . ASP A 1 108 ? 43.938 60.484 0.770 1.00 15.56 146 ASP A C 1
ATOM 854 O O . ASP A 1 108 ? 43.277 60.978 -0.153 1.00 20.25 146 ASP A O 1
ATOM 859 N N . ARG A 1 109 ? 44.270 59.202 0.799 1.00 14.38 147 ARG A N 1
ATOM 860 C CA . ARG A 1 109 ? 43.912 58.294 -0.284 1.00 14.11 147 ARG A CA 1
ATOM 861 C C . ARG A 1 109 ? 42.699 57.437 0.065 1.00 14.71 147 ARG A C 1
ATOM 862 O O . ARG A 1 109 ? 42.372 57.253 1.241 1.00 16.30 147 ARG A O 1
ATOM 870 N N . HIS A 1 110 ? 42.043 56.903 -0.962 1.00 13.11 148 HIS A N 1
ATOM 871 C CA . HIS A 1 110 ? 40.969 55.938 -0.768 1.00 13.77 148 HIS A CA 1
ATOM 872 C C . HIS A 1 110 ? 41.568 54.544 -0.925 1.00 14.33 148 HIS A C 1
ATOM 873 O O . HIS A 1 110 ? 42.048 54.202 -2.006 1.00 17.45 148 HIS A O 1
ATOM 880 N N . MET A 1 111 ? 41.541 53.748 0.145 1.00 15.96 149 MET A N 1
ATOM 881 C CA . MET A 1 111 ? 42.161 52.413 0.158 1.00 16.66 149 MET A CA 1
ATOM 882 C C . MET A 1 111 ? 41.419 51.486 1.106 1.00 17.50 149 MET A C 1
ATOM 883 O O . MET A 1 111 ? 40.926 51.938 2.141 1.00 16.54 149 MET A O 1
ATOM 888 N N . PRO A 1 112 ? 41.390 50.177 0.796 1.00 18.02 150 PRO A N 1
ATOM 889 C CA . PRO A 1 112 ? 40.713 49.236 1.701 1.00 17.71 150 PRO A CA 1
ATOM 890 C C . PRO A 1 112 ? 41.492 48.984 2.982 1.00 16.05 150 PRO A C 1
ATOM 891 O O . PRO A 1 112 ? 40.897 48.549 3.977 1.00 16.92 150 PRO A O 1
ATOM 895 N N . TYR A 1 113 ? 42.795 49.242 2.971 1.00 17.28 151 TYR A N 1
ATOM 896 C CA . TYR A 1 113 ? 43.613 49.020 4.168 1.00 16.09 151 TYR A CA 1
ATOM 897 C C . TYR A 1 113 ? 44.378 50.274 4.559 1.00 16.22 151 TYR A C 1
ATOM 898 O O . TYR A 1 113 ? 44.702 51.106 3.707 1.00 17.68 151 TYR A O 1
ATOM 907 N N . ILE A 1 114 ? 44.634 50.420 5.855 1.00 14.38 152 ILE A N 1
ATOM 908 C CA . ILE A 1 114 ? 45.355 51.580 6.373 1.00 15.31 152 ILE A CA 1
ATOM 909 C C . ILE A 1 114 ? 46.796 51.577 5.878 1.00 15.45 152 ILE A C 1
ATOM 910 O O . ILE A 1 114 ? 47.521 50.587 6.024 1.00 16.17 152 ILE A O 1
ATOM 915 N N . GLN A 1 115 ? 47.192 52.693 5.278 1.00 13.90 153 GLN A N 1
ATOM 916 C CA . GLN A 1 115 ? 48.545 52.897 4.776 1.00 14.74 153 GLN A CA 1
ATOM 917 C C . GLN A 1 115 ? 49.608 52.620 5.843 1.00 15.07 153 GLN A C 1
ATOM 918 O O . GLN A 1 115 ? 49.503 53.102 6.973 1.00 14.68 153 GLN A O 1
ATOM 924 N N . VAL A 1 116 ? 50.633 51.856 5.471 1.00 15.23 154 VAL A N 1
ATOM 925 C CA . VAL A 1 116 ? 51.774 51.609 6.351 1.00 16.46 154 VAL A CA 1
ATOM 926 C C . VAL A 1 116 ? 53.062 52.196 5.769 1.00 17.51 154 VAL A C 1
ATOM 927 O O . VAL A 1 116 ? 53.367 52.010 4.579 1.00 20.95 154 VAL A O 1
ATOM 931 N N . HIS A 1 117 ? 53.813 52.896 6.616 1.00 15.00 155 HIS A N 1
ATOM 932 C CA . HIS A 1 117 ? 55.064 53.527 6.223 1.00 14.50 155 HIS A CA 1
ATOM 933 C C . HIS A 1 117 ? 56.219 53.021 7.076 1.00 14.66 155 HIS A C 1
ATOM 934 O O . HIS A 1 117 ? 56.009 52.444 8.153 1.00 16.80 155 HIS A O 1
ATOM 941 N N . ARG A 1 118 ? 57.438 53.245 6.591 1.00 17.05 156 ARG A N 1
ATOM 942 C CA . ARG A 1 118 ? 58.641 53.029 7.386 1.00 20.81 156 ARG A CA 1
ATOM 943 C C . ARG A 1 118 ? 59.264 54.365 7.768 1.00 23.02 156 ARG A C 1
ATOM 944 O O . ARG A 1 118 ? 59.268 55.312 6.982 1.00 23.36 156 ARG A O 1
ATOM 952 N N . ALA A 1 119 ? 59.777 54.450 8.987 1.00 22.30 157 ALA A N 1
ATOM 953 C CA . ALA A 1 119 ? 60.511 55.634 9.397 1.00 24.95 157 ALA A CA 1
ATOM 954 C C . ALA A 1 119 ? 61.849 55.634 8.674 1.00 27.14 157 ALA A C 1
ATOM 955 O O . ALA A 1 119 ? 62.280 54.606 8.141 1.00 29.15 157 ALA A O 1
ATOM 957 N N . LEU A 1 120 ? 62.499 56.790 8.642 1.00 28.97 158 LEU A N 1
ATOM 958 C CA . LEU A 1 120 ? 63.822 56.904 8.042 1.00 32.49 158 LEU A CA 1
ATOM 959 C C . LEU A 1 120 ? 64.908 56.435 9.007 1.00 35.94 158 LEU A C 1
ATOM 960 O O . LEU A 1 120 ? 64.672 56.305 10.208 1.00 35.85 158 LEU A O 1
ATOM 965 N N . MET A 1 123 ? 65.194 58.463 16.420 1.00 81.07 161 MET A N 1
ATOM 966 C CA . MET A 1 123 ? 64.353 57.382 15.921 1.00 54.20 161 MET A CA 1
ATOM 967 C C . MET A 1 123 ? 63.153 57.160 16.834 1.00 52.51 161 MET A C 1
ATOM 968 O O . MET A 1 123 ? 62.038 57.590 16.531 1.00 68.86 161 MET A O 1
ATOM 973 N N . ASP A 1 124 ? 63.398 56.516 17.970 1.00 71.61 162 ASP A N 1
ATOM 974 C CA . ASP A 1 124 ? 62.320 56.004 18.805 1.00 71.43 162 ASP A CA 1
ATOM 975 C C . ASP A 1 124 ? 62.612 56.151 20.292 1.00 78.33 162 ASP A C 1
ATOM 976 O O . ASP A 1 124 ? 63.778 56.221 20.679 1.00 66.40 162 ASP A O 1
ATOM 981 N N . LEU A 1 125 ? 61.575 56.213 21.133 1.00 36.27 163 LEU A N 1
ATOM 982 C CA . LEU A 1 125 ? 60.173 56.423 20.731 1.00 46.30 163 LEU A CA 1
ATOM 983 C C . LEU A 1 125 ? 59.330 56.675 21.980 1.00 51.88 163 LEU A C 1
ATOM 984 O O . LEU A 1 125 ? 58.243 57.249 21.903 1.00 40.09 163 LEU A O 1
ATOM 989 N N . THR A 1 126 ? 59.835 56.237 23.131 1.00 52.38 164 THR A N 1
ATOM 990 C CA . THR A 1 126 ? 59.209 56.558 24.410 1.00 52.62 164 THR A CA 1
ATOM 991 C C . THR A 1 126 ? 59.762 57.889 24.913 1.00 50.20 164 THR A C 1
ATOM 992 O O . THR A 1 126 ? 59.355 58.400 25.961 1.00 52.27 164 THR A O 1
ATOM 996 N N . ASP A 1 127 ? 60.704 58.434 24.152 1.00 44.43 165 ASP A N 1
ATOM 997 C CA . ASP A 1 127 ? 61.235 59.765 24.391 1.00 40.89 165 ASP A CA 1
ATOM 998 C C . ASP A 1 127 ? 60.333 60.787 23.707 1.00 35.74 165 ASP A C 1
ATOM 999 O O . ASP A 1 127 ? 60.041 60.666 22.515 1.00 34.23 165 ASP A O 1
ATOM 1004 N N . THR A 1 128 ? 59.873 61.781 24.462 1.00 32.32 166 THR A N 1
ATOM 1005 C CA . THR A 1 128 ? 58.899 62.739 23.938 1.00 31.40 166 THR A CA 1
ATOM 1006 C C . THR A 1 128 ? 59.404 63.464 22.689 1.00 27.96 166 THR A C 1
ATOM 1007 O O . THR A 1 128 ? 58.663 63.658 21.714 1.00 25.69 166 THR A O 1
ATOM 1011 N N . THR A 1 129 ? 60.669 63.863 22.723 1.00 28.88 167 THR A N 1
ATOM 1012 C CA . THR A 1 129 ? 61.265 64.572 21.602 1.00 27.31 167 THR A CA 1
ATOM 1013 C C . THR A 1 129 ? 61.279 63.713 20.343 1.00 25.43 167 THR A C 1
ATOM 1014 O O . THR A 1 129 ? 60.922 64.183 19.266 1.00 24.79 167 THR A O 1
ATOM 1018 N N . SER A 1 130 ? 61.671 62.451 20.476 1.00 25.11 168 SER A N 1
ATOM 1019 C CA . SER A 1 130 ? 61.730 61.566 19.316 1.00 25.96 168 SER A CA 1
ATOM 1020 C C . SER A 1 130 ? 60.337 61.259 18.770 1.00 23.14 168 SER A C 1
ATOM 1021 O O . SER A 1 130 ? 60.141 61.146 17.558 1.00 22.40 168 SER A O 1
ATOM 1024 N N . MET A 1 131 ? 59.365 61.127 19.663 1.00 21.70 169 MET A N 1
ATOM 1025 C CA . MET A 1 131 ? 57.993 60.893 19.238 1.00 20.84 169 MET A CA 1
ATOM 1026 C C . MET A 1 131 ? 57.475 62.089 18.442 1.00 18.68 169 MET A C 1
ATOM 1027 O O . MET A 1 131 ? 56.852 61.931 17.390 1.00 17.48 169 MET A O 1
ATOM 1032 N N . ARG A 1 132 ? 57.742 63.292 18.940 1.00 17.24 170 ARG A N 1
ATOM 1033 C CA . ARG A 1 132 ? 57.339 64.496 18.225 1.00 17.72 170 ARG A CA 1
ATOM 1034 C C . ARG A 1 132 ? 58.038 64.564 16.866 1.00 17.72 170 ARG A C 1
ATOM 1035 O O . ARG A 1 132 ? 57.422 64.925 15.863 1.00 17.33 170 ARG A O 1
ATOM 1043 N N . ASN A 1 133 ? 59.318 64.201 16.827 1.00 17.85 171 ASN A N 1
ATOM 1044 C CA . ASN A 1 133 ? 60.050 64.185 15.562 1.00 17.82 171 ASN A CA 1
ATOM 1045 C C . ASN A 1 133 ? 59.444 63.199 14.565 1.00 16.67 171 ASN A C 1
ATOM 1046 O O . ASN A 1 133 ? 59.345 63.497 13.367 1.00 17.91 171 ASN A O 1
ATOM 1051 N N . LEU A 1 134 ? 59.016 62.035 15.053 1.00 14.82 172 LEU A N 1
ATOM 1052 C CA . LEU A 1 134 ? 58.408 61.044 14.169 1.00 14.71 172 LEU A CA 1
ATOM 1053 C C . LEU A 1 134 ? 57.105 61.584 13.584 1.00 14.93 172 LEU A C 1
ATOM 1054 O O . LEU A 1 134 ? 56.865 61.469 12.384 1.00 16.15 172 LEU A O 1
ATOM 1059 N N . LEU A 1 135 ? 56.269 62.191 14.423 1.00 14.52 173 LEU A N 1
ATOM 1060 C CA . LEU A 1 135 ? 55.033 62.804 13.924 1.00 13.19 173 LEU A CA 1
ATOM 1061 C C . LEU A 1 135 ? 55.352 63.922 12.926 1.00 13.26 173 LEU A C 1
ATOM 1062 O O . LEU A 1 135 ? 54.606 64.145 11.967 1.00 14.51 173 LEU A O 1
ATOM 1067 N N . GLY A 1 136 ? 56.463 64.620 13.145 1.00 14.61 174 GLY A N 1
ATOM 1068 C CA . GLY A 1 136 ? 56.885 65.666 12.226 1.00 15.23 174 GLY A CA 1
ATOM 1069 C C . GLY A 1 136 ? 57.070 65.103 10.823 1.00 17.05 174 GLY A C 1
ATOM 1070 O O . GLY A 1 136 ? 56.769 65.763 9.820 1.00 17.58 174 GLY A O 1
ATOM 1071 N N . PHE A 1 137 ? 57.567 63.870 10.768 1.00 14.47 175 PHE A N 1
ATOM 1072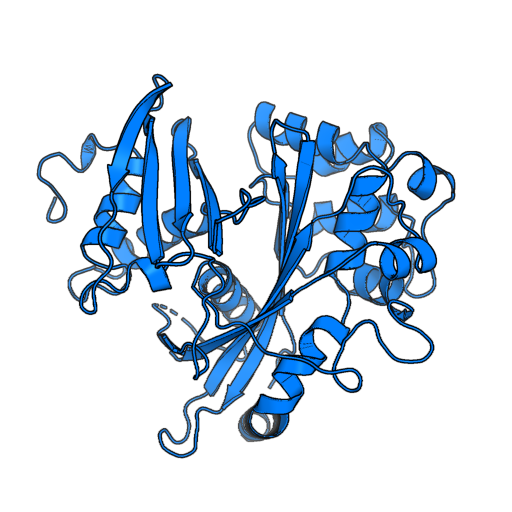 C CA . PHE A 1 137 ? 57.759 63.125 9.531 1.00 14.58 175 PHE A CA 1
ATOM 1073 C C . PHE A 1 137 ? 56.439 62.556 8.981 1.00 12.23 175 PHE A C 1
ATOM 1074 O O . PHE A 1 137 ? 56.084 62.787 7.821 1.00 12.77 175 PHE A O 1
ATOM 1082 N N . THR A 1 138 ? 55.706 61.810 9.806 1.00 13.39 176 THR A N 1
ATOM 1083 C CA . THR A 1 138 ? 54.493 61.141 9.326 1.00 14.09 176 THR A CA 1
ATOM 1084 C C . THR A 1 138 ? 53.403 62.130 8.892 1.00 12.21 176 THR A C 1
ATOM 1085 O O . THR A 1 138 ? 52.532 61.795 8.077 1.00 12.61 176 THR A O 1
ATOM 1089 N N . SER A 1 139 ? 53.447 63.344 9.439 1.00 11.57 177 SER A N 1
ATOM 1090 C CA . SER A 1 139 ? 52.514 64.402 9.030 1.00 13.13 177 SER A CA 1
ATOM 1091 C C . SER A 1 139 ? 52.699 64.829 7.561 1.00 12.60 177 SER A C 1
ATOM 1092 O O . SER A 1 139 ? 51.852 65.525 7.003 1.00 13.27 177 SER A O 1
ATOM 1095 N N . LYS A 1 140 ? 53.799 64.409 6.935 1.00 12.70 178 LYS A N 1
ATOM 1096 C CA . 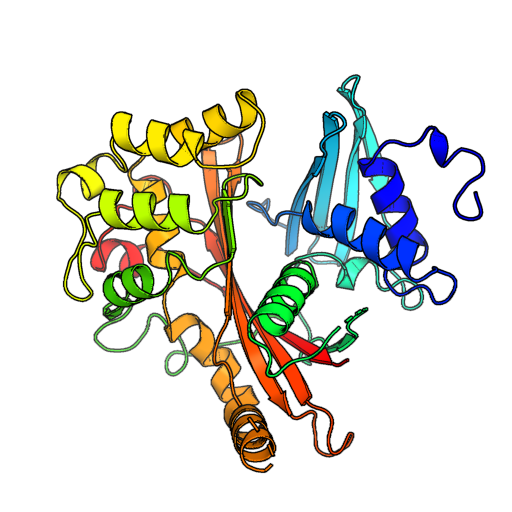LYS A 1 140 ? 54.048 64.720 5.529 1.00 13.52 178 LYS A CA 1
ATOM 1097 C C . LYS A 1 140 ? 53.757 63.543 4.601 1.00 12.80 178 LYS A C 1
ATOM 1098 O O . LYS A 1 140 ? 53.911 63.658 3.387 1.00 13.84 178 LYS A O 1
ATOM 1104 N N . LEU A 1 141 ? 53.323 62.419 5.170 1.00 12.34 179 LEU A N 1
ATOM 1105 C CA . LEU A 1 141 ? 53.133 61.194 4.392 1.00 11.98 179 LEU A CA 1
ATOM 1106 C C . LEU A 1 141 ? 51.658 60.912 4.163 1.00 11.01 179 LEU A C 1
ATOM 1107 O O . LEU A 1 141 ? 50.794 61.508 4.801 1.00 13.35 179 LEU A O 1
ATOM 1112 N N . SER A 1 142 ? 51.371 59.967 3.275 1.00 10.97 180 SER A N 1
ATOM 1113 C CA . SER A 1 142 ? 49.990 59.697 2.894 1.00 11.45 180 SER A CA 1
ATOM 1114 C C . SER A 1 142 ? 49.219 58.978 3.991 1.00 11.59 180 SER A C 1
ATOM 1115 O O . SER A 1 142 ? 49.797 58.334 4.883 1.00 11.95 180 SER A O 1
ATOM 1118 N N . THR A 1 143 ? 47.901 59.099 3.922 1.00 12.39 181 THR A N 1
ATOM 1119 C CA . THR A 1 143 ? 47.013 58.458 4.883 1.00 12.84 181 THR A CA 1
ATOM 1120 C C . THR A 1 143 ? 45.853 57.811 4.138 1.00 14.57 181 THR A C 1
ATOM 1121 O O . THR A 1 143 ? 45.661 58.047 2.938 1.00 18.05 181 THR A O 1
ATOM 1125 N N . THR A 1 144 ? 45.082 56.996 4.849 1.00 11.67 182 THR A N 1
ATOM 1126 C CA . THR A 1 144 ? 43.932 56.322 4.275 1.00 13.58 182 THR A CA 1
ATOM 1127 C C . THR A 1 144 ? 42.665 56.854 4.930 1.00 11.95 182 THR A C 1
ATOM 1128 O O . THR A 1 144 ? 42.547 56.847 6.152 1.00 13.08 182 THR A O 1
ATOM 1132 N N . LEU A 1 145 ? 41.721 57.313 4.115 1.00 11.23 183 LEU A N 1
ATOM 1133 C CA . LEU A 1 145 ? 40.438 57.784 4.626 1.00 11.43 183 LEU A CA 1
ATOM 1134 C C . LEU A 1 145 ? 39.684 56.679 5.370 1.00 12.74 183 LEU A C 1
ATOM 1135 O O . LEU A 1 145 ? 39.616 55.528 4.913 1.00 13.81 183 LEU A O 1
ATOM 1140 N N . ILE A 1 146 ? 39.111 57.038 6.511 1.00 12.47 184 ILE A N 1
ATOM 1141 C CA . ILE A 1 146 ? 38.367 56.095 7.337 1.00 14.11 184 ILE A CA 1
ATOM 1142 C C . ILE A 1 146 ? 36.875 56.428 7.341 1.00 13.67 184 ILE A C 1
ATOM 1143 O O . ILE A 1 146 ? 36.487 57.545 7.692 1.00 14.63 184 ILE A O 1
ATOM 1148 N N . PRO A 1 147 ? 36.024 55.460 6.969 1.00 13.64 185 PRO A N 1
ATOM 1149 C CA . PRO A 1 147 ? 34.587 55.756 7.013 1.00 14.50 185 PRO A CA 1
ATOM 1150 C C . PRO A 1 147 ? 34.101 55.890 8.451 1.00 15.16 185 PRO A C 1
ATOM 1151 O O . PRO A 1 147 ? 34.608 55.224 9.358 1.00 16.52 185 PRO A O 1
ATOM 1155 N N . HIS A 1 148 ? 33.134 56.767 8.665 1.00 16.71 186 HIS A N 1
ATOM 1156 C CA . HIS A 1 148 ? 32.491 56.849 9.969 1.00 18.49 186 HIS A CA 1
ATOM 1157 C C . HIS A 1 148 ? 30.986 56.818 9.798 1.00 19.32 186 HIS A C 1
ATOM 1158 O O . HIS A 1 148 ? 30.469 57.038 8.696 1.00 19.08 186 HIS A O 1
ATOM 1165 N N . ASN A 1 149 ? 30.293 56.519 10.889 1.00 22.07 187 ASN A N 1
ATOM 1166 C CA . ASN A 1 149 ? 28.844 56.493 10.908 1.00 25.91 187 ASN A CA 1
ATOM 1167 C C . ASN A 1 149 ? 28.353 57.392 12.033 1.00 24.55 187 ASN A C 1
ATOM 1168 O O . ASN A 1 149 ? 29.150 58.073 12.684 1.00 24.48 187 ASN A O 1
ATOM 1173 N N . ALA A 1 150 ? 27.046 57.410 12.258 1.00 26.01 188 ALA A N 1
ATOM 1174 C CA . ALA A 1 150 ? 26.465 58.251 13.295 1.00 28.46 188 ALA A CA 1
ATOM 1175 C C . ALA A 1 150 ? 27.097 58.015 14.671 1.00 29.95 188 ALA A C 1
ATOM 1176 O O . ALA A 1 150 ? 27.298 58.955 15.431 1.00 33.09 188 ALA A O 1
ATOM 1178 N N . GLN A 1 151 ? 27.413 56.763 14.984 1.00 29.58 189 GLN A N 1
ATOM 1179 C CA . GLN A 1 151 ? 27.997 56.418 16.278 1.00 32.26 189 GLN A CA 1
ATOM 1180 C C . GLN A 1 151 ? 29.454 56.891 16.428 1.00 27.41 189 GLN A C 1
ATOM 1181 O O . GLN A 1 151 ? 29.878 57.304 17.508 1.00 29.73 189 GLN A O 1
ATOM 1187 N N . THR A 1 152 ? 30.223 56.832 15.349 1.00 21.67 190 THR A N 1
ATOM 1188 C CA . THR A 1 152 ? 31.647 57.123 15.444 1.00 19.77 190 THR A CA 1
ATOM 1189 C C . THR A 1 152 ? 31.998 58.520 14.942 1.00 19.61 190 THR A C 1
ATOM 1190 O O . THR A 1 152 ? 33.158 58.923 14.964 1.00 23.67 190 THR A O 1
ATOM 1194 N N . ASP A 1 153 ? 30.993 59.255 14.485 1.00 18.51 191 ASP A N 1
ATOM 1195 C CA . ASP A 1 153 ? 31.191 60.616 13.986 1.00 19.89 191 ASP A CA 1
ATOM 1196 C C . ASP A 1 153 ? 31.575 61.549 15.135 1.00 20.48 191 ASP A C 1
ATOM 1197 O O . ASP A 1 153 ? 30.798 61.714 16.076 1.00 24.14 191 ASP A O 1
ATOM 1202 N N . PRO A 1 154 ? 32.774 62.157 15.074 1.00 19.61 192 PRO A N 1
ATOM 1203 C CA . PRO A 1 154 ? 33.192 63.090 16.132 1.00 22.66 192 PRO A CA 1
ATOM 1204 C C . PRO A 1 154 ? 32.200 64.233 16.375 1.00 25.95 192 PRO A C 1
ATOM 1205 O O . PRO A 1 154 ? 32.220 64.838 17.448 1.00 29.35 192 PRO A O 1
ATOM 1209 N N . LEU A 1 155 ? 31.349 64.531 15.399 1.00 24.32 193 LEU A N 1
ATOM 1210 C CA . LEU A 1 155 ? 30.429 65.659 15.524 1.00 28.70 193 LEU A CA 1
ATOM 1211 C C . LEU A 1 155 ? 29.028 65.223 15.936 1.00 29.34 193 LEU A C 1
ATOM 1212 O O . LEU A 1 155 ? 28.094 66.022 15.928 1.00 31.20 193 LEU A O 1
ATOM 1217 N N . SER A 1 156 ? 2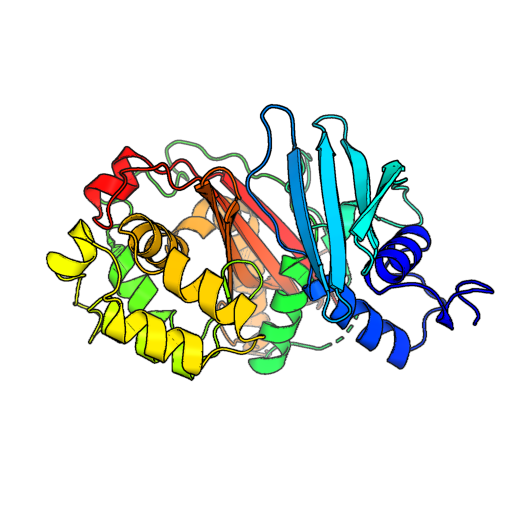8.889 63.955 16.304 1.00 30.75 194 SER A N 1
ATOM 1218 C CA . SER A 1 156 ? 27.617 63.446 16.804 1.00 34.38 194 SER A CA 1
ATOM 1219 C C . SER A 1 156 ? 27.569 63.511 18.325 1.00 35.64 194 SER A C 1
ATOM 1220 O O . SER A 1 156 ? 28.446 64.097 18.957 1.00 35.38 194 SER A O 1
ATOM 1223 N N . GLY A 1 157 ? 26.544 62.903 18.911 1.00 36.51 195 GLY A N 1
ATOM 1224 C CA . GLY A 1 157 ? 26.391 62.918 20.353 1.00 37.39 195 GLY A CA 1
ATOM 1225 C C . GLY A 1 157 ? 25.771 64.218 20.817 1.00 38.10 195 GLY A C 1
ATOM 1226 O O . GLY A 1 157 ? 25.545 65.123 20.014 1.00 38.22 195 GLY A O 1
ATOM 1227 N N . PRO A 1 158 ? 25.501 64.325 22.123 1.00 39.96 196 PRO A N 1
ATOM 1228 C CA . PRO A 1 158 ? 24.769 65.473 22.668 1.00 39.39 196 PRO A CA 1
ATOM 1229 C C . PRO A 1 158 ? 25.577 66.766 22.725 1.00 38.08 196 PRO A C 1
ATOM 1230 O O . PRO A 1 158 ? 24.978 67.841 22.704 1.00 39.36 196 PRO A O 1
ATOM 1234 N N . THR A 1 159 ? 26.902 66.677 22.793 1.00 34.69 197 THR A N 1
ATOM 1235 C CA . THR A 1 159 ? 27.707 67.881 22.985 1.00 33.12 197 THR A CA 1
ATOM 1236 C C . THR A 1 159 ? 28.979 67.904 22.135 1.00 29.54 197 THR A C 1
ATOM 1237 O O . THR A 1 159 ? 30.089 67.970 22.661 1.00 31.02 197 THR A O 1
ATOM 1241 N N . PRO A 1 160 ? 28.820 67.867 20.809 1.00 25.77 198 PRO A N 1
ATOM 1242 C CA . PRO A 1 160 ? 29.989 67.934 19.927 1.00 24.22 198 PRO A CA 1
ATOM 1243 C C . PRO A 1 160 ? 30.781 69.232 20.118 1.00 22.52 198 PRO A C 1
ATOM 1244 O O . PRO A 1 160 ? 30.184 70.295 20.332 1.00 21.68 198 PRO A O 1
ATOM 1248 N N . PHE A 1 161 ? 32.108 69.127 20.053 1.00 21.14 199 PHE A N 1
ATOM 1249 C CA . PHE A 1 161 ? 33.034 70.252 20.254 1.00 18.95 199 PHE A CA 1
ATOM 1250 C C . PHE A 1 161 ? 32.990 70.861 21.658 1.00 18.86 199 PHE A C 1
ATOM 1251 O O . PHE A 1 161 ? 33.616 71.889 21.899 1.00 19.29 199 PHE A O 1
ATOM 1259 N N . SER A 1 162 ? 32.266 70.241 22.587 1.00 20.41 200 SER A N 1
ATOM 1260 C CA . SER A 1 162 ? 32.135 70.833 23.921 1.00 21.89 200 SER A CA 1
ATOM 1261 C C . SER A 1 162 ? 33.483 71.016 24.639 1.00 22.45 200 SER A C 1
ATOM 1262 O O . SER A 1 162 ? 33.647 71.944 25.436 1.00 23.53 200 SER A O 1
ATOM 1265 N N . SER A 1 163 ? 34.444 70.144 24.343 1.00 19.58 201 SER A N 1
ATOM 1266 C CA . SER A 1 163 ? 35.754 70.189 24.996 1.00 19.38 201 SER A CA 1
ATOM 1267 C C . SER A 1 163 ? 36.765 71.098 24.304 1.00 17.46 201 SER A C 1
ATOM 1268 O O . SER A 1 163 ? 37.932 71.155 24.702 1.00 17.83 201 SER A O 1
ATOM 1271 N N . ILE A 1 164 ? 36.331 71.809 23.275 1.00 18.21 202 ILE A N 1
ATOM 1272 C CA . ILE A 1 164 ? 37.286 72.396 22.335 1.00 16.53 202 ILE A CA 1
ATOM 1273 C C . ILE A 1 164 ? 38.231 73.428 22.960 1.00 16.07 202 ILE A C 1
ATOM 1274 O O . ILE A 1 164 ? 39.411 73.473 22.629 1.00 16.02 202 ILE A O 1
ATOM 1279 N N . PHE A 1 165 ? 37.733 74.255 23.872 1.00 15.06 203 PHE A N 1
ATOM 1280 C CA . PHE A 1 165 ? 38.607 75.270 24.458 1.00 16.16 203 PHE A CA 1
ATOM 1281 C C . PHE A 1 165 ? 39.554 74.683 25.492 1.00 17.54 203 PHE A C 1
ATOM 1282 O O . PHE A 1 165 ? 40.695 75.137 25.624 1.00 17.63 203 PHE A O 1
ATOM 1290 N N . MET A 1 166 ? 39.099 73.658 26.207 1.00 16.27 204 MET A N 1
ATOM 1291 C CA . MET A 1 166 ? 39.996 72.948 27.106 1.00 18.07 204 MET A CA 1
ATOM 1292 C C . MET A 1 166 ? 41.092 72.254 26.296 1.00 16.48 204 MET A C 1
ATOM 1293 O O . MET A 1 166 ? 42.274 72.291 26.677 1.00 17.25 204 MET A O 1
ATOM 1298 N N . ASP A 1 167 ? 40.701 71.648 25.170 1.00 15.59 205 ASP A N 1
ATOM 1299 C CA . ASP A 1 167 ? 41.650 70.963 24.292 1.00 14.95 205 ASP A CA 1
ATOM 1300 C C . ASP A 1 167 ? 42.691 71.953 23.744 1.00 16.53 205 ASP A C 1
ATOM 1301 O O . ASP A 1 167 ? 43.891 71.662 23.693 1.00 16.39 205 ASP A O 1
ATOM 1306 N N . THR A 1 168 ? 42.221 73.120 23.321 1.00 15.42 206 THR A N 1
ATOM 1307 C CA . THR A 1 168 ? 43.106 74.146 22.777 1.00 14.54 206 THR A CA 1
ATOM 1308 C C . THR A 1 168 ? 44.047 74.662 23.866 1.00 15.17 206 THR A C 1
ATOM 1309 O O . THR A 1 168 ? 45.252 74.814 23.644 1.00 16.89 206 THR A O 1
ATOM 1313 N N . CYS A 1 169 ? 43.499 74.921 25.048 1.00 15.19 207 CYS A N 1
ATOM 1314 C CA . CYS A 1 169 ? 44.306 75.419 26.157 1.00 16.82 207 CYS A CA 1
ATOM 1315 C C . CYS A 1 169 ? 45.438 74.450 26.495 1.00 17.80 207 CYS A C 1
ATOM 1316 O O . CYS A 1 169 ? 46.589 74.862 26.704 1.00 18.63 207 CYS A O 1
ATOM 1319 N N . ARG A 1 170 ? 45.111 73.160 26.546 1.00 17.01 208 ARG A N 1
ATOM 1320 C CA . ARG A 1 170 ? 46.102 72.136 26.895 1.00 18.55 208 ARG A CA 1
ATOM 1321 C C . ARG A 1 170 ? 47.113 71.863 25.772 1.00 18.66 208 ARG A C 1
ATOM 1322 O O . ARG A 1 170 ? 48.262 71.485 26.036 1.00 20.44 208 ARG A O 1
ATOM 1330 N N . GLY A 1 171 ? 46.683 72.051 24.527 1.00 16.79 209 GLY A N 1
ATOM 1331 C CA . GLY A 1 171 ? 47.486 71.696 23.364 1.00 16.86 209 GLY A CA 1
ATOM 1332 C C . GLY A 1 171 ? 48.495 72.744 22.932 1.00 17.27 209 GLY A C 1
ATOM 1333 O O . GLY A 1 171 ? 49.609 72.410 22.516 1.00 18.15 209 GLY A O 1
ATOM 1334 N N . LEU A 1 172 ? 48.109 74.012 23.019 1.00 17.92 210 LEU A N 1
ATOM 1335 C CA . LEU A 1 172 ? 49.000 75.101 22.637 1.00 17.13 210 LEU A CA 1
ATOM 1336 C C . LEU A 1 172 ? 50.188 75.154 23.572 1.00 19.86 210 LEU A C 1
ATOM 1337 O O . LEU A 1 172 ? 50.034 75.094 24.796 1.00 22.11 210 LEU A O 1
ATOM 1342 N N . GLY A 1 173 ? 51.376 75.246 22.987 1.00 20.62 211 GLY A N 1
ATOM 1343 C CA . GLY A 1 173 ? 52.609 75.230 23.747 1.00 21.40 211 GLY A CA 1
ATOM 1344 C C . GLY A 1 173 ? 53.329 73.900 23.628 1.00 23.34 211 GLY A C 1
ATOM 1345 O O . GLY A 1 173 ? 54.540 73.815 23.828 1.00 26.52 211 GLY A O 1
ATOM 1346 N N . ASN A 1 174 ? 52.579 72.852 23.309 1.00 21.44 212 ASN A N 1
ATOM 1347 C CA . ASN A 1 174 ? 53.153 71.514 23.195 1.00 24.25 212 ASN A CA 1
ATOM 1348 C C . ASN A 1 174 ? 53.107 70.988 21.769 1.00 22.71 212 ASN A C 1
ATOM 1349 O O . ASN A 1 174 ? 53.681 69.944 21.458 1.00 25.05 212 ASN A O 1
ATOM 1354 N N . ALA A 1 175 ? 52.433 71.726 20.904 1.00 18.54 213 ALA A N 1
ATOM 1355 C CA . ALA A 1 175 ? 52.175 71.257 19.557 1.00 16.51 213 ALA A CA 1
ATOM 1356 C C . ALA A 1 175 ? 53.270 71.682 18.583 1.00 16.31 213 ALA A C 1
ATOM 1357 O O . ALA A 1 175 ? 54.098 72.557 18.881 1.00 17.97 213 ALA A O 1
ATOM 1359 N N . LYS A 1 176 ? 53.280 71.041 17.421 1.00 15.85 214 LYS A N 1
ATOM 1360 C CA . LYS A 1 176 ? 53.915 71.625 16.250 1.00 16.08 214 LYS A CA 1
ATOM 1361 C C . LYS A 1 176 ? 52.805 72.343 15.506 1.00 15.77 214 LYS A C 1
ATOM 1362 O O . LYS A 1 176 ? 51.758 71.749 15.200 1.00 17.03 214 LYS A O 1
ATOM 1368 N N . LEU A 1 177 ? 53.015 73.623 15.230 1.00 14.78 215 LEU A N 1
ATOM 1369 C CA . LEU A 1 177 ? 51.990 74.424 14.569 1.00 15.78 215 LEU A CA 1
ATOM 1370 C C . LEU A 1 177 ? 52.606 75.249 13.455 1.00 16.08 215 LEU A C 1
ATOM 1371 O O . LEU A 1 177 ? 53.610 75.944 13.666 1.00 18.54 215 LEU A O 1
ATOM 1376 N N . SER A 1 178 ? 52.002 75.172 12.269 1.00 15.02 216 SER A N 1
ATOM 1377 C CA . SER A 1 178 ? 52.451 75.943 11.123 1.00 16.14 216 SER A CA 1
ATOM 1378 C C . SER A 1 178 ? 51.283 76.727 10.541 1.00 16.84 216 SER A C 1
ATOM 1379 O O . SER A 1 178 ? 50.203 76.171 10.327 1.00 17.26 216 SER A O 1
ATOM 1382 N N . LEU A 1 179 ? 51.495 78.023 10.319 1.00 15.97 217 LEU A N 1
ATOM 1383 C CA . LEU A 1 179 ? 50.509 78.881 9.663 1.00 16.65 217 LEU A CA 1
ATOM 1384 C C . LEU A 1 179 ? 51.090 79.381 8.344 1.00 17.72 217 LEU A C 1
ATOM 1385 O O . LEU A 1 179 ? 52.079 80.120 8.330 1.00 18.73 217 LEU A O 1
ATOM 1390 N N . ASN A 1 180 ? 50.469 78.988 7.235 1.00 18.80 218 ASN A N 1
ATOM 1391 C CA . ASN A 1 180 ? 50.989 79.308 5.907 1.00 21.65 218 ASN A CA 1
ATOM 1392 C C . ASN A 1 180 ? 52.456 78.902 5.776 1.00 20.99 218 ASN A C 1
ATOM 1393 O O . ASN A 1 180 ? 53.254 79.601 5.145 1.00 23.82 218 ASN A O 1
ATOM 1398 N N . GLY A 1 181 ? 52.809 77.773 6.386 1.00 19.91 219 GLY A N 1
ATOM 1399 C CA . GLY A 1 181 ? 54.169 77.266 6.325 1.00 20.07 219 GLY A CA 1
ATOM 1400 C C . GLY A 1 181 ? 55.137 77.898 7.318 1.00 20.74 219 GLY A C 1
ATOM 1401 O O . GLY A 1 181 ? 56.307 77.511 7.379 1.00 23.24 219 GLY A O 1
ATOM 1402 N N . VAL A 1 182 ? 54.658 78.867 8.092 1.00 18.11 220 VAL A N 1
ATOM 1403 C CA . VAL A 1 182 ? 55.481 79.538 9.091 1.00 20.62 220 VAL A CA 1
ATOM 1404 C C . VAL A 1 182 ? 55.356 78.831 10.437 1.00 20.30 220 VAL A C 1
ATOM 1405 O O . VAL A 1 182 ? 54.260 78.697 10.976 1.00 19.42 220 VAL A O 1
ATOM 1409 N N . ASP A 1 183 ? 56.478 78.377 10.981 1.00 20.58 221 ASP A N 1
ATOM 1410 C CA . ASP A 1 183 ? 56.447 77.696 12.267 1.00 20.79 221 ASP A CA 1
ATOM 1411 C C . ASP A 1 183 ? 56.146 78.651 13.415 1.00 20.90 221 ASP A C 1
ATOM 1412 O O . ASP A 1 183 ? 56.770 79.714 13.535 1.00 22.86 221 ASP A O 1
ATOM 1417 N N . ILE A 1 184 ? 55.198 78.257 14.261 1.00 19.77 222 ILE A N 1
ATOM 1418 C CA . ILE A 1 184 ? 54.865 78.999 15.466 1.00 20.36 222 ILE A CA 1
ATOM 1419 C C . ILE A 1 184 ? 55.418 78.226 16.659 1.00 20.64 222 ILE A C 1
ATOM 1420 O O . ILE A 1 184 ? 54.842 77.216 17.061 1.00 20.51 222 ILE A O 1
ATOM 1425 N N . PRO A 1 185 ? 56.554 78.680 17.217 1.00 21.90 223 PRO A N 1
ATOM 1426 C CA . PRO A 1 185 ? 57.218 77.945 18.301 1.00 23.44 223 PRO A CA 1
ATOM 1427 C C . PRO A 1 185 ? 56.418 77.939 19.605 1.00 22.66 223 PRO A C 1
ATOM 1428 O O . PRO A 1 185 ? 55.421 78.651 19.731 1.00 22.43 223 PRO A O 1
ATOM 1432 N N . ALA A 1 186 ? 56.868 77.134 20.564 1.00 21.81 224 ALA A N 1
ATOM 1433 C CA . ALA A 1 186 ? 56.173 76.974 21.837 1.00 22.18 224 ALA A CA 1
ATOM 1434 C C . ALA A 1 186 ? 55.841 78.300 22.527 1.00 22.64 224 ALA A C 1
ATOM 1435 O O . ALA A 1 186 ? 54.714 78.501 22.978 1.00 22.97 224 ALA A O 1
ATOM 1437 N N . ASN A 1 187 ? 56.813 79.203 22.619 1.00 24.08 225 ASN A N 1
ATOM 1438 C CA . ASN A 1 187 ? 56.559 80.470 23.302 1.00 26.35 225 ASN A CA 1
ATOM 1439 C C . ASN A 1 187 ? 55.513 81.303 22.565 1.00 25.30 225 ASN A C 1
ATOM 1440 O O . ASN A 1 187 ? 54.647 81.922 23.192 1.00 25.73 225 ASN A O 1
ATOM 1445 N N . ALA A 1 188 ? 55.575 81.294 21.235 1.00 23.25 226 ALA A N 1
ATOM 1446 C CA . ALA A 1 188 ? 54.583 82.005 20.435 1.00 21.35 226 ALA A CA 1
ATOM 1447 C C . ALA A 1 188 ? 53.196 81.374 20.598 1.00 19.99 226 ALA A C 1
ATOM 1448 O O . ALA A 1 188 ? 52.183 82.076 20.608 1.00 20.15 226 ALA A O 1
ATOM 1450 N N . GLN A 1 189 ? 53.148 80.053 20.741 1.00 18.16 227 GLN A N 1
ATOM 1451 C CA . GLN A 1 189 ? 51.877 79.372 20.966 1.00 17.70 227 GLN A CA 1
ATOM 1452 C C . GLN A 1 189 ? 51.258 79.762 22.294 1.00 19.23 227 GLN A C 1
ATOM 1453 O O . GLN A 1 189 ? 50.036 79.863 22.409 1.00 19.35 227 GLN A O 1
ATOM 1459 N N . MET A 1 190 ? 52.097 79.939 23.310 1.00 21.66 228 MET A N 1
ATOM 1460 C CA . MET A 1 190 ? 51.592 80.376 24.604 1.00 25.54 228 MET A CA 1
ATOM 1461 C C . MET A 1 190 ? 51.044 81.801 24.519 1.00 23.18 228 MET A C 1
ATOM 1462 O O . MET A 1 190 ? 50.042 82.116 25.151 1.00 22.90 228 MET A O 1
ATOM 1467 N N . LEU A 1 191 ? 51.694 82.656 23.734 1.00 20.13 229 LEU A N 1
ATOM 1468 C CA . LEU A 1 191 ? 51.166 84.003 23.489 1.00 19.46 229 LEU A CA 1
ATOM 1469 C C . LEU A 1 191 ? 49.827 83.922 22.758 1.00 20.48 229 LEU A C 1
ATOM 1470 O O . LEU A 1 191 ? 48.893 84.672 23.053 1.00 22.20 229 LEU A O 1
ATOM 1475 N N . LEU A 1 192 ? 49.744 83.003 21.804 1.00 19.36 230 LEU A N 1
ATOM 1476 C CA . LEU A 1 192 ? 48.528 82.808 21.020 1.00 17.37 230 LEU A CA 1
ATOM 1477 C C . LEU A 1 192 ? 47.398 82.307 21.922 1.00 17.47 230 LEU A C 1
ATOM 1478 O O . LEU A 1 192 ? 46.262 82.795 21.848 1.00 17.52 230 LEU A O 1
ATOM 1483 N N . ARG A 1 193 ? 47.715 81.346 22.787 1.00 18.16 231 ARG A N 1
ATOM 1484 C CA . ARG A 1 193 ? 46.747 80.840 23.759 1.00 17.66 231 ARG A CA 1
ATOM 1485 C C . ARG A 1 193 ? 46.146 81.974 24.599 1.00 19.27 231 ARG A C 1
ATOM 1486 O O . ARG A 1 193 ? 44.923 82.080 24.738 1.00 19.84 231 ARG A O 1
ATOM 1494 N N . ASP A 1 194 ? 47.009 82.812 25.164 1.00 20.33 232 ASP A N 1
ATOM 1495 C CA . ASP A 1 194 ? 46.568 83.952 25.957 1.00 23.48 232 ASP A CA 1
ATOM 1496 C C . ASP A 1 194 ? 45.759 84.949 25.123 1.00 22.36 232 ASP A C 1
ATOM 1497 O O . ASP A 1 194 ? 44.778 85.526 25.610 1.00 22.92 232 ASP A O 1
ATOM 1502 N N . ALA A 1 195 ? 46.184 85.156 23.875 1.00 21.18 233 ALA A N 1
ATOM 1503 C CA . ALA A 1 195 ? 45.522 86.102 22.977 1.00 20.07 233 ALA A CA 1
ATOM 1504 C C . ALA A 1 195 ? 44.112 85.651 22.629 1.00 19.39 233 ALA A C 1
ATOM 1505 O O . ALA A 1 195 ? 43.239 86.479 22.370 1.00 20.66 233 ALA A O 1
ATOM 1507 N N . LEU A 1 196 ? 43.896 84.339 22.620 1.00 19.12 234 LEU A N 1
ATOM 1508 C CA . LEU A 1 196 ? 42.564 83.774 22.400 1.00 19.75 234 LEU A CA 1
ATOM 1509 C C . LEU A 1 196 ? 41.683 83.886 23.639 1.00 23.34 234 LEU A C 1
ATOM 1510 O O . LEU A 1 196 ? 40.473 83.656 23.571 1.00 27.69 234 LEU A O 1
ATOM 1515 N N . GLY A 1 197 ? 42.293 84.220 24.773 1.00 23.66 235 GLY A N 1
ATOM 1516 C CA . GLY A 1 197 ? 41.567 84.362 26.024 1.00 25.58 235 GLY A CA 1
ATOM 1517 C C . GLY A 1 197 ? 41.607 83.117 26.888 1.00 25.88 235 GLY A C 1
ATOM 1518 O O . GLY A 1 197 ? 40.899 83.025 27.894 1.00 27.67 235 GLY A O 1
ATOM 1519 N N . LEU A 1 198 ? 42.439 82.153 26.503 1.00 24.41 236 LEU A N 1
ATOM 1520 C CA . LEU A 1 198 ? 42.468 80.867 27.189 1.00 25.41 236 LEU A CA 1
ATOM 1521 C C . LEU A 1 198 ? 43.501 80.863 28.320 1.00 29.63 236 LEU A C 1
ATOM 1522 O O . LEU A 1 198 ? 44.567 80.252 28.199 1.00 30.61 236 LEU A O 1
ATOM 1527 N N . LYS A 1 199 ? 43.164 81.538 29.419 1.00 31.32 237 LYS A N 1
ATOM 1528 C CA . LYS A 1 199 ? 44.078 81.716 30.547 1.00 36.53 237 LYS A CA 1
ATOM 1529 C C . LYS A 1 199 ? 44.179 80.476 31.436 1.00 33.08 237 LYS A C 1
ATOM 1530 O O . LYS A 1 199 ? 45.190 80.266 32.111 1.00 33.75 237 LYS A O 1
ATOM 1536 N N . ASP A 1 200 ? 43.112 79.684 31.471 1.00 28.93 238 ASP A N 1
ATOM 1537 C CA . ASP A 1 200 ? 43.140 78.389 32.142 1.00 24.74 238 ASP A CA 1
ATOM 1538 C C . ASP A 1 200 ? 42.222 77.418 31.412 1.00 24.23 238 ASP A C 1
ATOM 1539 O O . ASP A 1 200 ? 41.621 77.772 30.394 1.00 22.28 238 ASP A O 1
ATOM 1544 N N . THR A 1 201 ? 42.116 76.197 31.921 1.00 24.98 239 THR A N 1
ATOM 1545 C CA . THR A 1 201 ? 41.429 75.142 31.184 1.00 26.78 239 THR A CA 1
ATOM 1546 C C . THR A 1 201 ? 39.917 75.333 31.088 1.00 25.28 239 THR A C 1
ATOM 1547 O O . THR A 1 201 ? 39.270 74.670 30.283 1.00 27.28 239 THR A O 1
ATOM 1551 N N . HIS A 1 202 ? 39.353 76.234 31.894 1.00 22.97 240 HIS A N 1
ATOM 1552 C CA . HIS A 1 202 ? 37.911 76.469 31.866 1.00 23.07 240 HIS A CA 1
ATOM 1553 C C . HIS A 1 202 ? 37.532 77.801 31.226 1.00 24.04 240 HIS A C 1
ATOM 1554 O O . HIS A 1 202 ? 36.400 78.269 31.368 1.00 25.84 240 HIS A O 1
ATOM 1561 N N . SER A 1 203 ? 38.483 78.401 30.522 1.00 22.16 241 SER A N 1
ATOM 1562 C CA . SER A 1 203 ? 38.270 79.675 29.846 1.00 21.82 241 SER A CA 1
ATOM 1563 C C . SER A 1 203 ? 37.668 79.486 28.459 1.00 20.26 241 SER A C 1
ATOM 1564 O O . SER A 1 203 ? 37.665 78.384 27.912 1.00 21.55 241 SER A O 1
ATOM 1567 N N . SER A 1 204 ? 37.164 80.573 27.887 1.00 19.77 242 SER A N 1
ATOM 1568 C CA . SER A 1 204 ? 36.706 80.569 26.500 1.00 21.48 242 SER A CA 1
ATOM 1569 C C . SER A 1 204 ? 36.975 81.948 25.907 1.00 20.75 242 SER A C 1
ATOM 1570 O O . SER A 1 204 ? 37.197 82.907 26.649 1.00 21.43 242 SER A O 1
ATOM 1573 N N . PRO A 1 205 ? 36.976 82.053 24.569 1.00 20.79 243 PRO A N 1
ATOM 1574 C CA . PRO A 1 205 ? 37.360 83.311 23.916 1.00 20.82 243 PRO A CA 1
ATOM 1575 C C . PRO A 1 205 ? 36.495 84.502 24.302 1.00 20.28 243 PRO A C 1
ATOM 1576 O O . PRO A 1 205 ? 35.299 84.351 24.574 1.00 19.88 243 PRO A O 1
ATOM 1580 N N . SER A 1 206 ? 37.110 85.681 24.336 1.00 20.20 244 SER A N 1
ATOM 1581 C CA . SER A 1 206 ? 36.389 86.928 24.563 1.00 21.09 244 SER A CA 1
ATOM 1582 C C . SER A 1 206 ? 35.495 87.234 23.376 1.00 18.83 244 SER A C 1
ATOM 1583 O O . SER A 1 206 ? 35.708 86.715 22.273 1.00 19.32 244 SER A O 1
ATOM 1586 N N . ARG A 1 207 ? 34.501 88.088 23.589 1.00 19.98 245 ARG A N 1
ATOM 1587 C CA . ARG A 1 207 ? 33.618 88.468 22.499 1.00 20.67 245 ARG A CA 1
ATOM 1588 C C . ARG A 1 207 ? 34.387 89.226 21.420 1.00 22.00 245 ARG A C 1
ATOM 1589 O O . ARG A 1 207 ? 34.077 89.099 20.241 1.00 21.08 245 ARG A O 1
ATOM 1597 N N . ASN A 1 208 ? 35.400 89.995 21.816 1.00 21.87 246 ASN A N 1
ATOM 1598 C CA . ASN A 1 208 ? 36.248 90.676 20.836 1.00 23.97 246 ASN A CA 1
ATOM 1599 C C . ASN A 1 208 ? 36.927 89.701 19.885 1.00 22.19 246 ASN A C 1
ATOM 1600 O O . ASN A 1 208 ? 36.995 89.941 18.683 1.00 22.24 246 ASN A O 1
ATOM 1605 N N . VAL A 1 209 ? 37.441 88.604 20.430 1.00 20.13 247 VAL A N 1
ATOM 1606 C CA . VAL A 1 209 ? 38.141 87.620 19.619 1.00 19.60 247 VAL A CA 1
ATOM 1607 C C . VAL A 1 209 ? 37.149 86.894 18.721 1.00 19.60 247 VAL A C 1
ATOM 1608 O O . VAL A 1 209 ? 37.417 86.659 17.546 1.00 20.30 247 VAL A O 1
ATOM 1612 N N . ILE A 1 210 ? 35.990 86.557 19.268 1.00 20.14 248 ILE A N 1
ATOM 1613 C CA . ILE A 1 210 ? 34.958 85.908 18.468 1.00 19.68 248 ILE A CA 1
ATOM 1614 C C . ILE A 1 210 ? 34.586 86.765 17.262 1.00 19.73 248 ILE A C 1
ATOM 1615 O O . ILE A 1 210 ? 34.494 86.269 16.135 1.00 21.68 248 ILE A O 1
ATOM 1620 N N . ASP A 1 211 ? 34.401 88.061 17.488 1.00 21.15 249 ASP A N 1
ATOM 1621 C CA . ASP A 1 211 ? 33.963 88.951 16.413 1.00 21.81 249 ASP A CA 1
ATOM 1622 C C . ASP A 1 211 ? 35.069 89.431 15.472 1.00 23.85 249 ASP A C 1
ATOM 1623 O O . ASP A 1 211 ? 34.797 89.726 14.309 1.00 26.25 249 ASP A O 1
ATOM 1628 N N . HIS A 1 212 ? 36.306 89.506 15.958 1.00 25.84 250 HIS A N 1
ATOM 1629 C CA . HIS A 1 212 ? 37.374 90.166 15.202 1.00 27.55 250 HIS A CA 1
ATOM 1630 C C . HIS A 1 212 ? 38.653 89.355 15.018 1.00 27.86 250 HIS A C 1
ATOM 1631 O O . HIS A 1 212 ? 39.541 89.760 14.266 1.00 29.11 250 HIS A O 1
ATOM 1638 N N . GLY A 1 213 ? 38.746 88.224 15.705 1.00 26.10 251 GLY A N 1
ATOM 1639 C CA . GLY A 1 213 ? 39.973 87.456 15.741 1.00 24.62 251 GLY A CA 1
ATOM 1640 C C . GLY A 1 213 ? 40.953 88.074 16.721 1.00 25.05 251 GLY A C 1
ATOM 1641 O O . GLY A 1 213 ? 40.590 88.942 17.514 1.00 25.74 251 GLY A O 1
ATOM 1642 N N . ILE A 1 214 ? 42.196 87.610 16.662 1.00 24.47 252 ILE A N 1
ATOM 1643 C CA . ILE A 1 214 ? 43.281 88.110 17.496 1.00 25.85 252 ILE A CA 1
ATOM 1644 C C . ILE A 1 214 ? 43.487 89.603 17.269 1.00 25.95 252 ILE A C 1
ATOM 1645 O O . ILE A 1 214 ? 43.376 90.079 16.143 1.00 27.03 252 ILE A O 1
ATOM 1650 N N . SER A 1 215 ? 43.778 90.347 18.332 1.00 25.07 253 SER A N 1
ATOM 1651 C CA . SER A 1 215 ? 44.077 91.770 18.179 1.00 26.43 253 SER A CA 1
ATOM 1652 C C . SER A 1 215 ? 45.340 91.936 17.339 1.00 25.92 253 SER A C 1
ATOM 1653 O O . SER A 1 215 ? 46.219 91.077 17.354 1.00 24.92 253 SER A O 1
ATOM 1656 N N . ARG A 1 216 ? 45.436 93.037 16.603 1.00 26.91 254 ARG A N 1
ATOM 1657 C CA . ARG A 1 216 ? 46.618 93.263 15.783 1.00 28.06 254 ARG A CA 1
ATOM 1658 C C . ARG A 1 216 ? 47.863 93.333 16.664 1.00 27.57 254 ARG A C 1
ATOM 1659 O O . ARG A 1 216 ? 48.905 92.784 16.318 1.00 27.18 254 ARG A O 1
ATOM 1667 N N . HIS A 1 217 ? 47.742 93.983 17.816 1.00 28.23 255 HIS A N 1
ATOM 1668 C CA . HIS A 1 217 ? 48.845 94.036 18.765 1.00 30.08 255 HIS A CA 1
ATOM 1669 C C . HIS A 1 217 ? 49.350 92.635 19.110 1.00 29.31 255 HIS A C 1
ATOM 1670 O O . HIS A 1 217 ? 50.546 92.361 19.016 1.00 29.60 255 HIS A O 1
ATOM 1677 N N . ASP A 1 218 ? 48.438 91.756 19.518 1.00 27.70 256 ASP A N 1
ATOM 1678 C CA . ASP A 1 218 ? 48.808 90.389 19.890 1.00 25.67 256 ASP A CA 1
ATOM 1679 C C . ASP A 1 218 ? 49.380 89.614 18.705 1.00 24.67 256 ASP A C 1
ATOM 1680 O O . ASP A 1 218 ? 50.377 88.899 18.841 1.00 24.82 256 ASP A O 1
ATOM 1685 N N . ALA A 1 219 ? 48.743 89.752 17.546 1.00 22.80 257 ALA A N 1
ATOM 1686 C CA . ALA A 1 219 ? 49.193 89.059 16.345 1.00 22.67 257 ALA A CA 1
ATOM 1687 C C . ALA A 1 219 ? 50.620 89.454 15.991 1.00 24.19 257 ALA A C 1
ATOM 1688 O O . ALA A 1 219 ? 51.415 88.618 15.560 1.00 24.52 257 ALA A O 1
ATOM 1690 N N . GLU A 1 220 ? 50.946 90.730 16.175 1.00 26.15 258 GLU A N 1
ATOM 1691 C CA . GLU A 1 220 ? 52.287 91.220 15.880 1.00 27.47 258 GLU A CA 1
ATOM 1692 C C . GLU A 1 220 ? 53.324 90.610 16.817 1.00 29.08 258 GLU A C 1
ATOM 1693 O O . GLU A 1 220 ? 54.429 90.275 16.390 1.00 30.32 258 GLU A O 1
ATOM 1699 N N . GLN A 1 221 ? 52.966 90.457 18.090 1.00 29.50 259 GLN A N 1
ATOM 1700 C CA . GLN A 1 221 ? 53.885 89.883 19.069 1.00 32.50 259 GLN A CA 1
ATOM 1701 C C . GLN A 1 221 ? 54.091 88.400 18.778 1.00 29.44 259 GLN A C 1
ATOM 1702 O O . GLN A 1 221 ? 55.206 87.891 18.857 1.00 32.06 259 GLN A O 1
ATOM 1708 N N . ILE A 1 222 ? 53.009 87.711 18.434 1.00 25.80 260 ILE A N 1
ATOM 1709 C CA . ILE A 1 222 ? 53.089 86.298 18.085 1.00 24.05 260 ILE A CA 1
ATOM 1710 C C . ILE A 1 222 ? 53.984 86.094 16.865 1.00 25.03 260 ILE A C 1
ATOM 1711 O O . ILE A 1 222 ? 54.856 85.231 16.862 1.00 25.47 260 ILE A O 1
ATOM 1716 N N . ALA A 1 223 ? 53.769 86.896 15.831 1.00 25.95 261 ALA A N 1
ATOM 1717 C CA . ALA A 1 223 ? 54.572 86.784 14.618 1.00 27.94 261 ALA A CA 1
ATOM 1718 C C . ALA A 1 223 ? 56.039 87.113 14.891 1.00 30.72 261 ALA A C 1
ATOM 1719 O O . ALA A 1 223 ? 56.941 86.516 14.299 1.00 31.08 261 ALA A O 1
ATOM 1721 N N . ARG A 1 224 ? 56.269 88.063 15.792 1.00 32.12 262 ARG A N 1
ATOM 1722 C CA . ARG A 1 224 ? 57.620 88.484 16.145 1.00 37.42 262 ARG A CA 1
ATOM 1723 C C . ARG A 1 224 ? 58.397 87.325 16.770 1.00 37.42 262 ARG A C 1
ATOM 1724 O O . ARG A 1 224 ? 59.608 87.202 16.583 1.00 37.28 262 ARG A O 1
ATOM 1732 N N . GLU A 1 225 ? 57.684 86.480 17.509 1.00 37.00 263 GLU A N 1
ATOM 1733 C CA . GLU A 1 225 ? 58.283 85.344 18.201 1.00 38.08 263 GLU A CA 1
ATOM 1734 C C . GLU A 1 225 ? 58.347 84.111 17.311 1.00 38.63 263 GLU A C 1
ATOM 1735 O O . GLU A 1 225 ? 58.860 83.071 17.720 1.00 39.68 263 GLU A O 1
ATOM 1741 N N . SER A 1 226 ? 57.811 84.216 16.100 1.00 37.73 264 SER A N 1
ATOM 1742 C CA . SER A 1 226 ? 57.799 83.081 15.184 1.00 39.46 264 SER A CA 1
ATOM 1743 C C . SER A 1 226 ? 58.970 83.174 14.215 1.00 46.18 264 SER A C 1
ATOM 1744 O O . SER A 1 226 ? 59.577 84.233 14.068 1.00 46.19 264 SER A O 1
ATOM 1747 N N . SER A 1 227 ? 59.296 82.068 13.558 1.00 52.42 265 SER A N 1
ATOM 1748 C CA . SER A 1 227 ? 60.473 82.051 12.696 1.00 59.09 265 SER A CA 1
ATOM 1749 C C . SER A 1 227 ? 60.149 82.109 11.209 1.00 62.01 265 SER A C 1
ATOM 1750 O O . SER A 1 227 ? 59.559 81.188 10.646 1.00 61.77 265 SER A O 1
ATOM 1753 N N . GLY A 1 228 ? 60.557 83.210 10.588 1.00 64.97 266 GLY A N 1
ATOM 1754 C CA . GLY A 1 228 ? 60.379 83.421 9.165 1.00 66.72 266 GLY A CA 1
ATOM 1755 C C . GLY A 1 228 ? 60.973 84.754 8.753 1.00 67.92 266 GLY A C 1
ATOM 1756 O O . GLY A 1 228 ? 61.591 85.443 9.565 1.00 67.47 266 GLY A O 1
ATOM 1757 N N . SER A 1 229 ? 60.795 85.118 7.489 1.00 69.96 267 SER A N 1
ATOM 1758 C CA . SER A 1 229 ? 61.238 86.419 7.009 1.00 72.06 267 SER A CA 1
ATOM 1759 C C . SER A 1 229 ? 60.258 87.484 7.478 1.00 76.71 267 SER A C 1
ATOM 1760 O O . SER A 1 229 ? 59.219 87.163 8.056 1.00 76.07 267 SER A O 1
ATOM 1763 N N . ASP A 1 230 ? 60.587 88.749 7.238 1.00 81.50 268 ASP A N 1
ATOM 1764 C CA . ASP A 1 230 ? 59.656 89.828 7.538 1.00 86.50 268 ASP A CA 1
ATOM 1765 C C . ASP A 1 230 ? 58.367 89.614 6.752 1.00 84.42 268 ASP A C 1
ATOM 1766 O O . ASP A 1 230 ? 57.280 89.958 7.216 1.00 84.29 268 ASP A O 1
ATOM 1771 N N . ASN A 1 231 ? 58.503 89.036 5.563 1.00 82.02 269 ASN A N 1
ATOM 1772 C CA . ASN A 1 231 ? 57.360 88.749 4.705 1.00 80.04 269 ASN A CA 1
ATOM 1773 C C . ASN A 1 231 ? 56.485 87.646 5.277 1.00 75.25 269 ASN A C 1
ATOM 1774 O O . ASN A 1 231 ? 55.260 87.743 5.264 1.00 74.94 269 ASN A O 1
ATOM 1779 N N . GLN A 1 232 ? 57.123 86.591 5.769 1.00 70.62 270 GLN A N 1
ATOM 1780 C CA . GLN A 1 232 ? 56.402 85.472 6.358 1.00 65.84 270 GLN A CA 1
ATOM 1781 C C . GLN A 1 232 ? 55.623 85.903 7.596 1.00 59.11 270 GLN A C 1
ATOM 1782 O O . GLN A 1 232 ? 54.473 85.509 7.784 1.00 56.96 270 GLN A O 1
ATOM 1788 N N . LYS A 1 233 ? 56.253 86.714 8.438 1.00 54.37 271 LYS A N 1
ATOM 1789 C CA . LYS A 1 233 ? 55.585 87.225 9.628 1.00 51.71 271 LYS A CA 1
ATOM 1790 C C . LYS A 1 233 ? 54.361 88.049 9.247 1.00 46.80 271 LYS A C 1
ATOM 1791 O O . LYS A 1 233 ? 53.345 88.021 9.942 1.00 44.27 271 LYS A O 1
ATOM 1797 N N . ALA A 1 234 ? 54.471 88.781 8.140 1.00 43.82 272 ALA A N 1
ATOM 1798 C CA . ALA A 1 234 ? 53.385 89.628 7.658 1.00 41.43 272 ALA A CA 1
ATOM 1799 C C . ALA A 1 234 ? 52.157 88.800 7.301 1.00 39.28 272 ALA A C 1
ATOM 1800 O O . ALA A 1 234 ? 51.030 89.185 7.613 1.00 38.53 272 ALA A O 1
ATOM 1802 N N . GLU A 1 235 ? 52.379 87.668 6.637 1.00 39.26 273 GLU A N 1
ATOM 1803 C CA . GLU A 1 235 ? 51.292 86.758 6.294 1.00 37.88 273 GLU A CA 1
ATOM 1804 C C . GLU A 1 235 ? 50.622 86.235 7.554 1.00 35.19 273 GLU A C 1
ATOM 1805 O O . GLU A 1 235 ? 49.400 86.128 7.617 1.00 35.04 273 GLU A O 1
ATOM 1811 N N . VAL A 1 236 ? 51.429 85.905 8.559 1.00 33.10 274 VAL A N 1
ATOM 1812 C CA . VAL A 1 236 ? 50.894 85.411 9.828 1.00 30.87 274 VAL A CA 1
ATOM 1813 C C . VAL A 1 236 ? 50.026 86.467 10.519 1.00 28.37 274 VAL A C 1
ATOM 1814 O O . VAL A 1 236 ? 48.916 86.172 10.959 1.00 26.22 274 VAL A O 1
ATOM 1818 N N . VAL A 1 237 ? 50.527 87.697 10.606 1.00 27.96 275 VAL A N 1
ATOM 1819 C CA . VAL A 1 237 ? 49.758 88.773 11.222 1.00 27.21 275 VAL A CA 1
ATOM 1820 C C . VAL A 1 237 ? 48.424 88.954 10.506 1.00 26.42 275 VAL A C 1
ATOM 1821 O O . VAL A 1 237 ? 47.374 89.041 11.140 1.00 25.77 275 VAL A O 1
ATOM 1825 N N . GLU A 1 238 ? 48.467 89.003 9.179 1.00 27.54 276 GLU A N 1
ATOM 1826 C CA . GLU A 1 238 ? 47.249 89.203 8.402 1.00 29.67 276 GLU A CA 1
ATOM 1827 C C . GLU A 1 238 ? 46.278 88.040 8.581 1.00 28.17 276 GLU A C 1
ATOM 1828 O O . GLU A 1 238 ? 45.070 88.246 8.692 1.00 30.44 276 GLU A O 1
ATOM 1834 N N . PHE A 1 239 ? 46.805 86.821 8.631 1.00 25.49 277 PHE A N 1
ATOM 1835 C CA . PHE A 1 239 ? 45.957 85.657 8.858 1.00 23.61 277 PHE A CA 1
ATOM 1836 C C . PHE A 1 239 ? 45.262 85.730 10.212 1.00 22.52 277 PHE A C 1
ATOM 1837 O O . PHE A 1 239 ? 44.051 85.516 10.313 1.00 24.05 277 PHE A O 1
ATOM 1845 N N . LEU A 1 240 ? 46.034 86.032 11.252 1.00 21.18 278 LEU A N 1
ATOM 1846 C CA . LEU A 1 240 ? 45.530 86.001 12.622 1.00 20.51 278 LEU A CA 1
ATOM 1847 C C . LEU A 1 240 ? 44.434 87.025 12.918 1.00 21.02 278 LEU A C 1
ATOM 1848 O O . LEU A 1 240 ? 43.604 86.805 13.800 1.00 20.90 278 LEU A O 1
ATOM 1853 N N . CYS A 1 241 ? 44.435 88.137 12.190 1.00 21.62 279 CYS A N 1
ATOM 1854 C CA . CYS A 1 241 ? 43.515 89.239 12.473 1.00 23.21 279 CYS A CA 1
ATOM 1855 C C . CYS A 1 241 ? 42.148 89.083 11.814 1.00 25.94 279 CYS A C 1
ATOM 1856 O O . CYS A 1 241 ? 41.560 90.058 11.336 1.00 29.31 279 CYS A O 1
ATOM 1859 N N . HIS A 1 242 ? 41.651 87.854 11.784 1.00 25.99 280 HIS A N 1
ATOM 1860 C CA . HIS A 1 242 ? 40.317 87.579 11.272 1.00 26.69 280 HIS A CA 1
ATOM 1861 C C . HIS A 1 242 ? 39.651 86.574 12.182 1.00 24.12 280 HIS A C 1
ATOM 1862 O O . HIS A 1 242 ? 40.321 85.699 12.724 1.00 22.82 280 HIS A O 1
ATOM 1869 N N . PRO A 1 243 ? 38.327 86.690 12.348 1.00 23.02 281 PRO A N 1
ATOM 1870 C CA . PRO A 1 243 ? 37.595 85.799 13.254 1.00 23.10 281 PRO A CA 1
ATOM 1871 C C . PRO A 1 243 ? 37.821 84.337 12.909 1.00 20.67 281 PRO A C 1
ATOM 1872 O O . PRO A 1 243 ? 37.926 83.508 13.814 1.00 20.73 281 PRO A O 1
ATOM 1876 N N . GLU A 1 244 ? 37.908 84.026 11.615 1.00 20.77 282 GLU A N 1
ATOM 1877 C CA . GLU A 1 244 ? 38.016 82.638 11.181 1.00 19.26 282 GLU A CA 1
ATOM 1878 C C . GLU A 1 244 ? 39.345 82.002 11.582 1.00 18.39 282 GLU A C 1
ATOM 1879 O O . GLU A 1 244 ? 39.445 80.781 11.662 1.00 18.92 282 GLU A O 1
ATOM 1885 N N . ALA A 1 245 ? 40.360 82.824 11.838 1.00 18.65 283 ALA A N 1
ATOM 1886 C CA . ALA A 1 245 ? 41.648 82.301 12.275 1.00 19.09 283 ALA A CA 1
ATOM 1887 C C . ALA A 1 245 ? 41.519 81.676 13.659 1.00 19.55 283 ALA A C 1
ATOM 1888 O O . ALA A 1 245 ? 42.105 80.624 13.922 1.00 19.07 283 ALA A O 1
ATOM 1890 N N . ALA A 1 246 ? 40.757 82.330 14.539 1.00 19.71 284 ALA A N 1
ATOM 1891 C CA . ALA A 1 246 ? 40.502 81.797 15.873 1.00 20.12 284 ALA A CA 1
ATOM 1892 C C . ALA A 1 246 ? 39.753 80.468 15.764 1.00 18.34 284 ALA A C 1
ATOM 1893 O O . ALA A 1 246 ? 40.111 79.491 16.418 1.00 18.01 284 ALA A O 1
ATOM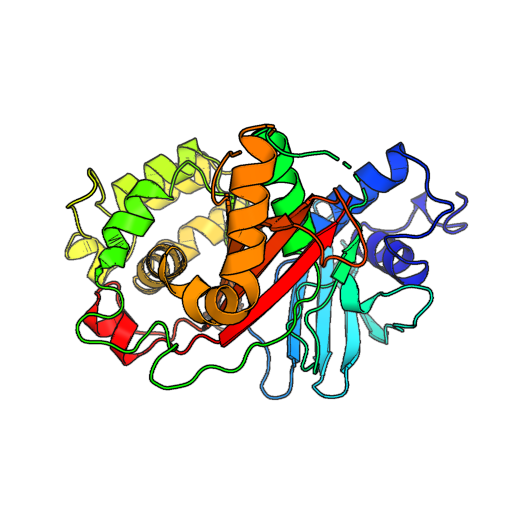 1895 N N . THR A 1 247 ? 38.726 80.430 14.919 1.00 16.88 285 THR A N 1
ATOM 1896 C CA . THR A 1 247 ? 37.960 79.203 14.695 1.00 15.65 285 THR A CA 1
ATOM 1897 C C . THR A 1 247 ? 38.844 78.048 14.213 1.00 15.43 285 THR A C 1
ATOM 1898 O O . THR A 1 247 ? 38.745 76.920 14.697 1.00 17.03 285 THR A O 1
ATOM 1902 N N . ALA A 1 248 ? 39.705 78.335 13.251 1.00 15.19 286 ALA A N 1
ATOM 1903 C CA . ALA A 1 248 ? 40.582 77.316 12.681 1.00 13.74 286 ALA A CA 1
ATOM 1904 C C . ALA A 1 248 ? 41.535 76.765 13.738 1.00 15.08 286 ALA A C 1
ATOM 1905 O O . ALA A 1 248 ? 41.677 75.550 13.892 1.00 15.59 286 ALA A O 1
ATOM 1907 N N . ILE A 1 249 ? 42.190 77.666 14.464 1.00 13.36 287 ILE A N 1
ATOM 1908 C CA . ILE A 1 249 ? 43.159 77.264 15.469 1.00 16.12 287 ILE A CA 1
ATOM 1909 C C . ILE A 1 249 ? 42.521 76.440 16.589 1.00 15.36 287 ILE A C 1
ATOM 1910 O O . ILE A 1 249 ? 43.025 75.372 16.941 1.00 15.86 287 ILE A O 1
ATOM 1915 N N . CYS A 1 250 ? 41.410 76.923 17.140 1.00 15.41 288 CYS A N 1
ATOM 1916 C CA . CYS A 1 250 ? 40.761 76.208 18.238 1.00 15.55 288 CYS A CA 1
ATOM 1917 C C . CYS A 1 250 ? 40.212 74.854 17.789 1.00 15.45 288 CYS A C 1
ATOM 1918 O O . CYS A 1 250 ? 40.475 73.820 18.421 1.00 16.29 288 CYS A O 1
ATOM 1921 N N . SER A 1 251 ? 39.475 74.851 16.683 1.00 14.44 289 SER A N 1
ATOM 1922 C CA . SER A 1 251 ? 38.854 73.608 16.217 1.00 13.09 289 SER A CA 1
ATOM 1923 C C . SER A 1 251 ? 39.884 72.513 15.947 1.00 12.87 289 SER A C 1
ATOM 1924 O O . SER A 1 251 ? 39.596 71.334 16.129 1.00 13.99 289 SER A O 1
ATOM 1927 N N . ALA A 1 252 ? 41.090 72.905 15.542 1.00 13.30 290 ALA A N 1
ATOM 1928 C CA . ALA A 1 252 ? 42.122 71.933 15.178 1.00 14.54 290 ALA A CA 1
ATOM 1929 C C . ALA A 1 252 ? 42.522 71.015 16.335 1.00 14.16 290 ALA A C 1
ATOM 1930 O O . ALA A 1 252 ? 43.038 69.922 16.109 1.00 15.01 290 ALA A O 1
ATOM 1932 N N . PHE A 1 253 ? 42.306 71.470 17.567 1.00 12.87 291 PHE A N 1
ATOM 1933 C CA . PHE A 1 253 ? 42.706 70.706 18.754 1.00 13.11 291 PHE A CA 1
ATOM 1934 C C . PHE A 1 253 ? 41.673 69.690 19.266 1.00 13.41 291 PHE A C 1
ATOM 1935 O O . PHE A 1 253 ? 41.908 69.033 20.280 1.00 15.65 291 PHE A O 1
ATOM 1943 N N . TYR A 1 254 ? 40.545 69.542 18.578 1.00 14.14 292 TYR A N 1
ATOM 1944 C CA . TYR A 1 254 ? 39.466 68.704 19.115 1.00 14.43 292 TYR A CA 1
ATOM 1945 C C . TYR A 1 254 ? 39.942 67.278 19.406 1.00 15.27 292 TYR A C 1
ATOM 1946 O O . TYR A 1 254 ? 40.400 66.570 18.503 1.00 16.84 292 TYR A O 1
ATOM 1955 N N . GLN A 1 255 ? 39.831 66.856 20.661 1.00 15.76 293 GLN A N 1
ATOM 1956 C CA . GLN A 1 255 ? 40.336 65.540 21.061 1.00 17.55 293 GLN A CA 1
ATOM 1957 C C . GLN A 1 255 ? 39.6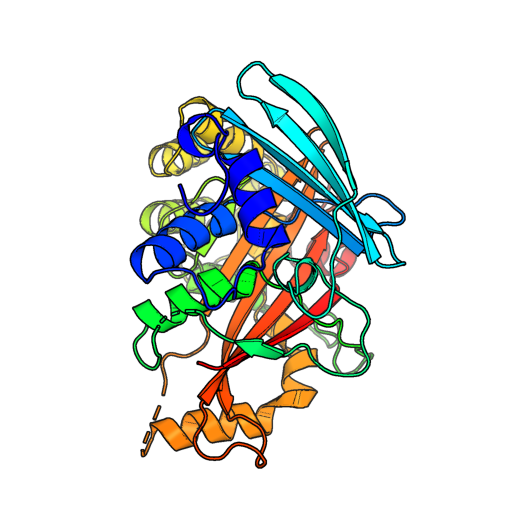10 64.383 20.373 1.00 19.94 293 GLN A C 1
ATOM 1958 O O . GLN A 1 255 ? 40.193 63.323 20.151 1.00 23.89 293 GLN A O 1
ATOM 1964 N N . SER A 1 256 ? 38.345 64.588 20.023 1.00 17.25 294 SER A N 1
ATOM 1965 C CA . SER A 1 256 ? 37.519 63.506 19.485 1.00 18.19 294 SER A CA 1
ATOM 1966 C C . SER A 1 256 ? 37.703 63.200 17.989 1.00 16.37 294 SER A C 1
ATOM 1967 O O . SER A 1 256 ? 37.069 62.272 17.464 1.00 16.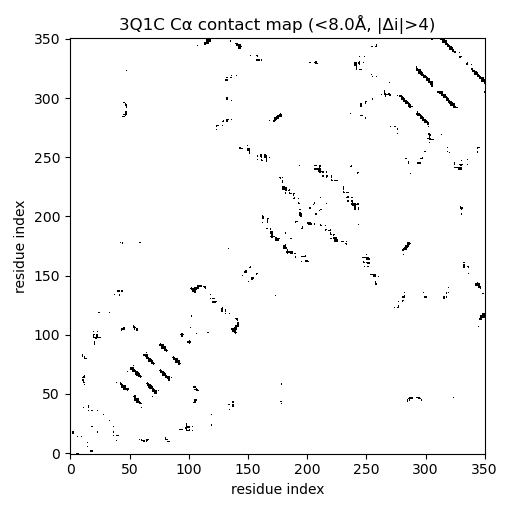80 294 SER A O 1
ATOM 1970 N N . PHE A 1 257 ? 38.562 63.955 17.299 1.00 15.64 295 PHE A N 1
ATOM 1971 C CA . PHE A 1 257 ? 38.846 63.665 15.889 1.00 15.19 295 PHE A CA 1
ATOM 1972 C C . PHE A 1 257 ? 39.406 62.249 15.714 1.00 15.24 295 PHE A C 1
ATOM 1973 O O . PHE A 1 257 ? 39.357 61.693 14.620 1.00 16.93 295 PHE A O 1
ATOM 1981 N N . ASN A 1 258 ? 39.952 61.676 16.784 1.00 15.75 296 ASN A N 1
ATOM 1982 C CA . ASN A 1 258 ? 40.517 60.325 16.714 1.00 17.57 296 ASN A CA 1
ATOM 1983 C C . ASN A 1 258 ? 39.504 59.175 16.806 1.00 16.59 296 ASN A C 1
ATOM 1984 O O . ASN A 1 258 ? 39.884 58.012 16.702 1.00 17.68 296 ASN A O 1
ATOM 1989 N N . VAL A 1 259 ? 38.227 59.481 17.006 1.00 14.53 297 VAL A N 1
ATOM 1990 C CA . VAL A 1 259 ? 37.271 58.420 17.304 1.00 16.60 297 VAL A CA 1
ATOM 1991 C C . VAL A 1 259 ? 37.156 57.348 16.201 1.00 16.82 297 VAL A C 1
ATOM 1992 O O . VAL A 1 259 ? 37.254 56.149 16.492 1.00 16.90 297 VAL A O 1
ATOM 1996 N N . PRO A 1 260 ? 36.984 57.761 14.934 1.00 15.43 298 PRO A N 1
ATOM 1997 C CA . PRO A 1 260 ? 36.929 56.716 13.903 1.00 16.20 298 PRO A CA 1
ATOM 1998 C C . PRO A 1 260 ? 38.173 55.822 13.897 1.00 15.78 298 PRO A C 1
ATOM 1999 O O . PRO A 1 260 ? 38.039 54.600 13.846 1.00 17.35 298 PRO A O 1
ATOM 2003 N N . ALA A 1 261 ? 39.363 56.409 13.966 1.00 14.54 299 ALA A N 1
ATOM 2004 C CA . ALA A 1 261 ? 40.585 55.603 13.946 1.00 15.89 299 ALA A CA 1
ATOM 2005 C C . ALA A 1 261 ? 40.719 54.695 15.173 1.00 16.36 299 ALA A C 1
ATOM 2006 O O . ALA A 1 261 ? 41.184 53.554 15.063 1.00 16.98 299 ALA A O 1
ATOM 2008 N N . LEU A 1 262 ? 40.324 55.199 16.341 1.00 17.34 300 LEU A N 1
ATOM 2009 C CA . LEU A 1 262 ? 40.376 54.396 17.566 1.00 19.94 300 LEU A CA 1
ATOM 2010 C C . LEU A 1 262 ? 39.517 53.135 17.484 1.00 19.08 300 LEU A C 1
ATOM 2011 O O . LEU A 1 262 ? 39.853 52.107 18.075 1.00 18.31 300 LEU A O 1
ATOM 2016 N N . THR A 1 263 ? 38.403 53.201 16.763 1.00 18.43 301 THR A N 1
ATOM 2017 C CA . THR A 1 263 ? 37.547 52.024 16.672 1.00 20.12 301 THR A CA 1
ATOM 2018 C C . THR A 1 263 ? 38.269 50.871 15.979 1.00 20.00 301 THR A C 1
ATOM 2019 O O . THR A 1 263 ? 37.949 49.705 16.211 1.00 23.10 301 THR A O 1
ATOM 2023 N N . LEU A 1 264 ? 39.240 51.204 15.133 1.00 16.56 302 LEU A N 1
ATOM 2024 C CA . LEU A 1 264 ? 39.990 50.205 14.385 1.00 16.99 302 LEU A CA 1
ATOM 2025 C C . LEU A 1 264 ? 41.230 49.735 15.126 1.00 19.21 302 LEU A C 1
ATOM 2026 O O . LEU A 1 264 ? 41.748 48.652 14.855 1.00 23.42 302 LEU A O 1
ATOM 2031 N N . THR A 1 265 ? 41.716 50.556 16.047 1.00 16.75 303 THR A N 1
ATOM 2032 C CA . THR A 1 265 ? 43.073 50.383 16.558 1.00 17.77 303 THR A CA 1
ATOM 2033 C C . THR A 1 265 ? 43.242 50.326 18.070 1.00 16.98 303 THR A C 1
ATOM 2034 O O . THR A 1 265 ? 44.350 50.105 18.545 1.00 17.28 303 THR A O 1
ATOM 2038 N N . HIS A 1 266 ? 42.172 50.529 18.832 1.00 16.56 304 HIS A N 1
ATOM 2039 C CA . HIS A 1 266 ? 42.341 50.724 20.275 1.00 17.57 304 HIS A CA 1
ATOM 2040 C C . HIS A 1 266 ? 43.024 49.560 21.002 1.00 18.82 304 HIS A C 1
ATOM 2041 O O . HIS A 1 266 ? 43.747 49.773 21.982 1.00 19.89 304 HIS A O 1
ATOM 2048 N N . GLU A 1 267 ? 42.814 48.336 20.527 1.00 19.72 305 GLU A N 1
ATOM 2049 C CA . GLU A 1 267 ? 43.442 47.183 21.168 1.00 22.40 305 GLU A CA 1
ATOM 2050 C C . GLU A 1 267 ? 44.961 47.197 21.011 1.00 22.14 305 GLU A C 1
ATOM 2051 O O . GLU A 1 267 ? 45.690 46.837 21.941 1.00 23.03 305 GLU A O 1
ATOM 2057 N N . ARG A 1 268 ? 45.436 47.614 19.842 1.00 19.71 306 ARG A N 1
ATOM 2058 C CA . ARG A 1 268 ? 46.870 47.638 19.589 1.00 19.92 306 ARG A CA 1
ATOM 2059 C C . ARG A 1 268 ? 47.524 48.854 20.225 1.00 19.29 306 ARG A C 1
ATOM 2060 O O . ARG A 1 268 ? 48.712 48.829 20.546 1.00 19.65 306 ARG A O 1
ATOM 2068 N N . ILE A 1 269 ? 46.744 49.915 20.412 1.00 19.34 307 ILE A N 1
ATOM 2069 C CA . ILE A 1 269 ? 47.215 51.072 21.161 1.00 19.40 307 ILE A CA 1
ATOM 2070 C C . ILE A 1 269 ? 47.386 50.666 22.623 1.00 20.21 307 ILE A C 1
ATOM 2071 O O . ILE A 1 269 ? 48.413 50.953 23.250 1.00 21.22 307 ILE A O 1
ATOM 2076 N N . SER A 1 270 ? 46.386 49.977 23.161 1.00 20.89 308 SER A N 1
ATOM 2077 C CA . SER A 1 270 ? 46.485 49.436 24.517 1.00 24.43 308 SER A CA 1
ATOM 2078 C C . SER A 1 270 ? 47.683 48.507 24.684 1.00 24.22 308 SER A C 1
ATOM 2079 O O . SER A 1 270 ? 48.360 48.552 25.705 1.00 26.04 308 SER A O 1
ATOM 2082 N N . LYS A 1 271 ? 47.942 47.665 23.685 1.00 22.67 309 LYS A N 1
ATOM 2083 C CA . LYS A 1 271 ? 49.069 46.735 23.765 1.00 24.18 309 LYS A CA 1
ATOM 2084 C C . LYS A 1 271 ? 50.391 47.494 23.829 1.00 23.57 309 LYS A C 1
ATOM 2085 O O . LYS A 1 271 ? 51.320 47.077 24.522 1.00 26.03 309 LYS A O 1
ATOM 2091 N N . ALA A 1 272 ? 50.470 48.614 23.117 1.00 23.17 310 ALA A N 1
ATOM 2092 C CA . ALA A 1 272 ? 51.680 49.434 23.130 1.00 23.03 310 ALA A CA 1
ATOM 2093 C C . ALA A 1 272 ? 51.896 50.043 24.512 1.00 25.88 310 ALA A C 1
ATOM 2094 O O . ALA A 1 272 ? 53.013 50.051 25.044 1.00 26.69 310 ALA A O 1
ATOM 2096 N N . SER A 1 273 ? 50.815 50.547 25.094 1.00 27.77 311 SER A N 1
ATOM 2097 C CA . SER A 1 273 ? 50.875 51.142 26.419 1.00 31.45 311 SER A CA 1
ATOM 2098 C C . SER A 1 273 ? 51.350 50.097 27.433 1.00 33.56 311 SER A C 1
ATOM 2099 O O . SER A 1 273 ? 52.150 50.393 28.323 1.00 34.28 311 SER A O 1
ATOM 2102 N N . GLU A 1 274 ? 50.890 48.861 27.272 1.00 35.10 312 GLU A N 1
ATOM 2103 C CA . GLU A 1 274 ? 51.306 47.782 28.164 1.00 39.43 312 GLU A CA 1
ATOM 2104 C C . GLU A 1 274 ? 52.738 47.319 27.883 1.00 41.18 312 GLU A C 1
ATOM 2105 O O . GLU A 1 274 ? 53.497 47.026 28.809 1.00 42.51 312 GLU A O 1
ATOM 2111 N N . TYR A 1 275 ? 53.105 47.267 26.606 1.00 43.22 313 TYR A N 1
ATOM 2112 C CA . TYR A 1 275 ? 54.460 46.906 26.197 1.00 47.05 313 TYR A CA 1
ATOM 2113 C C . TYR A 1 275 ? 55.484 47.872 26.790 1.00 48.56 313 TYR A C 1
ATOM 2114 O O . TYR A 1 275 ? 56.622 47.487 27.078 1.00 48.25 313 TYR A O 1
ATOM 2123 N N . ASN A 1 276 ? 55.075 49.123 26.985 1.00 50.34 314 ASN A N 1
ATOM 2124 C CA . ASN A 1 276 ? 55.945 50.122 27.603 1.00 54.11 314 ASN A CA 1
ATOM 2125 C C . ASN A 1 276 ? 56.039 49.978 29.119 1.00 60.76 314 ASN A C 1
ATOM 2126 O O . ASN A 1 276 ? 57.035 50.368 29.726 1.00 62.32 314 ASN A O 1
ATOM 2131 N N . ALA A 1 277 ? 55.000 49.416 29.727 1.00 65.06 315 ALA A N 1
ATOM 2132 C CA . ALA A 1 277 ? 54.997 49.196 31.168 1.00 69.57 315 ALA A CA 1
ATOM 2133 C C . ALA A 1 277 ? 55.848 47.984 31.542 1.00 74.27 315 ALA A C 1
ATOM 2134 O O . ALA A 1 277 ? 55.855 47.549 32.693 1.00 74.72 315 ALA A O 1
ATOM 2136 N N . GLU A 1 278 ? 56.567 47.445 30.563 1.00 78.46 316 GLU A N 1
ATOM 2137 C CA . GLU A 1 278 ? 57.403 46.271 30.783 1.00 82.49 316 GLU A CA 1
ATOM 2138 C C . GLU A 1 278 ? 58.870 46.663 30.944 1.00 81.01 316 GLU A C 1
ATOM 2139 O O . GLU A 1 278 ? 59.230 47.834 30.824 1.00 80.03 316 GLU A O 1
ATOM 2145 N N . THR A 1 283 ? 55.054 55.662 28.509 1.00 63.58 321 THR A N 1
ATOM 2146 C CA . THR A 1 283 ? 54.311 55.957 27.288 1.00 63.83 321 THR A CA 1
ATOM 2147 C C . THR A 1 283 ? 53.915 57.440 27.225 1.00 64.04 321 THR A C 1
ATOM 2148 O O . THR A 1 283 ? 53.039 57.892 27.962 1.00 64.49 321 THR A O 1
ATOM 2152 N N . PRO A 1 284 ? 54.576 58.198 26.335 1.00 63.42 322 PRO A N 1
ATOM 2153 C CA . PRO A 1 284 ? 54.533 59.664 26.229 1.00 63.58 322 PRO A CA 1
ATOM 2154 C C . PRO A 1 284 ? 53.167 60.290 25.926 1.00 62.81 322 PRO A C 1
ATOM 2155 O O . PRO A 1 284 ? 53.016 61.485 26.161 1.00 63.42 322 PRO A O 1
ATOM 2159 N N . ASN A 1 285 ? 52.218 59.510 25.414 1.00 59.50 323 ASN A N 1
ATOM 2160 C CA . ASN A 1 285 ? 50.877 59.999 25.080 1.00 57.25 323 ASN A CA 1
ATOM 2161 C C . ASN A 1 285 ? 50.830 60.640 23.695 1.00 49.27 323 ASN A C 1
ATOM 2162 O O . ASN A 1 285 ? 51.805 60.575 22.949 1.00 54.51 323 ASN A O 1
ATOM 2167 N N . ALA A 1 286 ? 49.713 61.275 23.356 1.00 37.52 324 ALA A N 1
ATOM 2168 C CA . ALA A 1 286 ? 49.536 61.784 21.994 1.00 29.09 324 ALA A CA 1
ATOM 2169 C C . ALA A 1 286 ? 50.296 63.080 21.713 1.00 25.65 324 ALA A C 1
ATOM 2170 O O . ALA A 1 286 ? 50.323 63.993 22.539 1.00 28.94 324 ALA A O 1
ATOM 2172 N N . CYS A 1 287 ? 50.910 63.142 20.536 1.00 20.03 325 CYS A N 1
ATOM 2173 C CA . CYS A 1 287 ? 51.578 64.344 20.051 1.00 18.25 325 CYS A CA 1
ATOM 2174 C C . CYS A 1 287 ? 50.686 65.015 19.011 1.00 16.02 325 CYS A C 1
ATOM 2175 O O . CYS A 1 287 ? 49.899 64.338 18.343 1.00 15.92 325 CYS A O 1
ATOM 2178 N N . ILE A 1 288 ? 50.805 66.336 18.869 1.00 15.56 326 ILE A N 1
ATOM 2179 C CA . ILE A 1 288 ? 49.933 67.091 17.967 1.00 14.99 326 ILE A CA 1
ATOM 2180 C C . ILE A 1 288 ? 50.740 67.889 16.955 1.00 12.90 326 ILE A C 1
ATOM 2181 O O . ILE A 1 288 ? 51.720 68.544 17.315 1.00 15.22 326 ILE A O 1
ATOM 2186 N N . ASN A 1 289 ? 50.311 67.860 15.697 1.00 13.92 327 ASN A N 1
ATOM 2187 C CA . ASN A 1 289 ? 51.018 68.565 14.627 1.00 12.74 327 ASN A CA 1
ATOM 2188 C C . ASN A 1 289 ? 49.974 69.120 13.664 1.00 13.24 327 ASN A C 1
ATOM 2189 O O . ASN A 1 289 ? 49.258 68.354 13.008 1.00 13.76 327 ASN A O 1
ATOM 2194 N N . ILE A 1 290 ? 49.878 70.447 13.594 1.00 12.87 328 ILE A N 1
ATOM 2195 C CA . ILE A 1 290 ? 48.803 71.112 12.864 1.00 12.02 328 ILE A CA 1
ATOM 2196 C C . ILE A 1 290 ? 49.344 72.042 11.787 1.00 12.86 328 ILE A C 1
ATOM 2197 O O . ILE A 1 290 ? 50.283 72.810 12.034 1.00 14.14 328 ILE A O 1
ATOM 2202 N N . SER A 1 291 ? 48.741 71.978 10.601 1.00 13.58 329 SER A N 1
ATOM 2203 C CA . SER A 1 291 ? 49.051 72.912 9.519 1.00 15.15 329 SER A CA 1
ATOM 2204 C C . SER A 1 291 ? 47.785 73.638 9.113 1.00 14.73 329 SER A C 1
ATOM 2205 O O . SER A 1 291 ? 46.777 73.014 8.779 1.00 17.34 329 SER A O 1
ATOM 2208 N N . ILE A 1 292 ? 47.825 74.960 9.148 1.00 13.36 330 ILE A N 1
ATOM 2209 C CA . ILE A 1 292 ? 46.686 75.744 8.696 1.00 13.48 330 ILE A CA 1
ATOM 2210 C C . ILE A 1 292 ? 47.178 76.679 7.613 1.00 15.03 330 ILE A C 1
ATOM 2211 O O . ILE A 1 292 ? 48.210 77.330 7.765 1.00 16.78 330 ILE A O 1
ATOM 2216 N N . SER A 1 293 ? 46.451 76.731 6.508 1.00 16.67 331 SER A N 1
ATOM 2217 C CA . SER A 1 293 ? 46.836 77.600 5.405 1.00 19.28 331 SER A CA 1
ATOM 2218 C C . SER A 1 293 ? 45.641 78.371 4.890 1.00 20.21 331 SER A C 1
ATOM 2219 O O . SER A 1 293 ? 44.521 77.877 4.894 1.00 21.41 331 SER A O 1
ATOM 2222 N N . GLN A 1 294 ? 45.890 79.596 4.457 1.00 20.73 332 GLN A N 1
ATOM 2223 C CA . GLN A 1 294 ? 44.864 80.370 3.780 1.00 22.68 332 GLN A CA 1
ATOM 2224 C C . GLN A 1 294 ? 45.374 80.715 2.397 1.00 24.76 332 GLN A C 1
ATOM 2225 O O . GLN A 1 294 ? 46.441 81.319 2.250 1.00 26.53 332 GLN A O 1
ATOM 2231 N N . SER A 1 295 ? 44.610 80.320 1.385 1.00 26.93 333 SER A N 1
ATOM 2232 C CA . SER A 1 295 ? 45.022 80.502 -0.001 1.00 27.70 333 SER A CA 1
ATOM 2233 C C . SER A 1 295 ? 44.928 81.965 -0.423 1.00 29.43 333 SER A C 1
ATOM 2234 O O . SER A 1 295 ? 44.373 82.798 0.296 1.00 29.65 333 SER A O 1
ATOM 2237 N N . SER A 1 296 ? 45.470 82.273 -1.595 1.00 31.73 334 SER A N 1
ATOM 2238 C CA . SER A 1 296 ? 45.419 83.638 -2.107 1.00 35.00 334 SER A CA 1
ATOM 2239 C C . SER A 1 296 ? 43.984 84.046 -2.451 1.00 37.59 334 SER A C 1
ATOM 2240 O O . SER A 1 296 ? 43.684 85.231 -2.580 1.00 40.74 334 SER A O 1
ATOM 2243 N N . ASP A 1 297 ? 43.101 83.059 -2.588 1.00 37.62 335 ASP A N 1
ATOM 2244 C CA . ASP A 1 297 ? 41.677 83.325 -2.799 1.00 38.28 335 ASP A CA 1
ATOM 2245 C C . ASP A 1 297 ? 40.937 83.489 -1.474 1.00 34.79 335 ASP A C 1
ATOM 2246 O O . ASP A 1 297 ? 39.763 83.857 -1.452 1.00 35.90 335 ASP A O 1
ATOM 2251 N N . GLY A 1 298 ? 41.625 83.210 -0.371 1.00 30.66 336 GLY A N 1
ATOM 2252 C CA . GLY A 1 298 ? 41.068 83.440 0.950 1.00 29.91 336 GLY A CA 1
ATOM 2253 C C . GLY A 1 298 ? 40.550 82.196 1.654 1.00 27.49 336 GLY A C 1
ATOM 2254 O O . GLY A 1 298 ? 40.056 82.273 2.777 1.00 27.61 336 GLY A O 1
ATOM 2255 N N . ASN A 1 299 ? 40.660 81.043 1.002 1.00 25.75 337 ASN A N 1
ATOM 2256 C CA . ASN A 1 299 ? 40.159 79.800 1.587 1.00 24.86 337 ASN A CA 1
ATOM 2257 C C . ASN A 1 299 ? 41.056 79.259 2.702 1.00 22.49 337 ASN A C 1
ATOM 2258 O O . ASN A 1 299 ? 42.233 78.990 2.474 1.00 23.74 337 ASN A O 1
ATOM 2263 N N . ILE A 1 300 ? 40.497 79.099 3.901 1.00 19.50 338 ILE A N 1
ATOM 2264 C CA . ILE A 1 300 ? 41.245 78.546 5.033 1.00 18.52 338 ILE A CA 1
ATOM 2265 C C . ILE A 1 300 ? 41.090 77.031 5.110 1.00 18.18 338 ILE A C 1
ATOM 2266 O O . ILE A 1 300 ? 39.972 76.511 5.105 1.00 18.52 338 ILE A O 1
ATOM 2271 N N . TYR A 1 301 ? 42.216 76.327 5.184 1.00 16.73 339 TYR A N 1
ATOM 2272 C CA . TYR A 1 301 ? 42.202 74.867 5.254 1.00 16.02 339 TYR A CA 1
ATOM 2273 C C . TYR A 1 301 ? 43.021 74.391 6.440 1.00 16.10 339 TYR A C 1
ATOM 2274 O O . TYR A 1 301 ? 44.160 74.830 6.641 1.00 18.39 339 TYR A O 1
ATOM 2283 N N . VAL A 1 302 ? 42.423 73.511 7.236 1.00 13.56 340 VAL A N 1
ATOM 2284 C CA . VAL A 1 302 ? 43.078 72.949 8.409 1.00 11.80 340 VAL A CA 1
ATOM 2285 C C . VAL A 1 302 ? 43.427 71.483 8.158 1.00 11.84 340 VAL A C 1
ATOM 2286 O O . VAL A 1 302 ? 42.576 70.698 7.717 1.00 13.15 340 VAL A O 1
ATOM 2290 N N . THR A 1 303 ? 44.676 71.114 8.431 1.00 11.83 341 THR A N 1
ATOM 2291 C CA . THR A 1 303 ? 45.054 69.706 8.484 1.00 11.81 341 THR A CA 1
ATOM 2292 C C . THR A 1 303 ? 45.676 69.439 9.844 1.00 12.86 341 THR A C 1
ATOM 2293 O O . THR A 1 303 ? 46.760 69.947 10.159 1.00 15.27 341 THR A O 1
ATOM 2297 N N . SER A 1 304 ? 44.967 68.670 10.662 1.00 12.56 342 SER A N 1
ATOM 2298 C CA . SER A 1 304 ? 45.367 68.458 12.047 1.00 11.66 342 SER A CA 1
ATOM 2299 C C . SER A 1 304 ? 45.757 67.003 12.272 1.00 11.83 342 SER A C 1
ATOM 2300 O O . SER A 1 304 ? 44.986 66.095 11.959 1.00 13.69 342 SER A O 1
ATOM 2303 N N . HIS A 1 305 ? 46.952 66.784 12.809 1.00 12.09 343 HIS A N 1
ATOM 2304 C CA . HIS A 1 305 ? 47.444 65.431 13.054 1.00 11.97 343 HIS A CA 1
ATOM 2305 C C . HIS A 1 305 ? 47.636 65.147 14.541 1.00 13.81 343 HIS A C 1
ATOM 2306 O O . HIS A 1 305 ? 48.122 66.001 15.296 1.00 14.70 343 HIS A O 1
ATOM 2313 N N . THR A 1 306 ? 47.291 63.928 14.952 1.00 14.03 344 THR A N 1
ATOM 2314 C CA . THR A 1 306 ? 47.690 63.419 16.257 1.00 14.25 344 THR A CA 1
ATOM 2315 C C . THR A 1 306 ? 48.468 62.120 16.054 1.00 14.17 344 THR A C 1
ATOM 2316 O O . THR A 1 306 ? 48.121 61.316 15.180 1.00 18.33 344 THR A O 1
ATOM 2320 N N . GLY A 1 307 ? 49.527 61.923 16.830 1.00 13.12 345 GLY A N 1
ATOM 2321 C CA . GLY A 1 307 ? 50.288 60.691 16.768 1.00 13.96 345 GLY A CA 1
ATOM 2322 C C . GLY A 1 307 ? 50.279 59.972 18.104 1.00 16.70 345 GLY A C 1
ATOM 2323 O O . GLY A 1 307 ? 50.481 60.590 19.154 1.00 19.52 345 GLY A O 1
ATOM 2324 N N . VAL A 1 308 ? 50.013 58.670 18.076 1.00 15.63 346 VAL A N 1
ATOM 2325 C CA . VAL A 1 308 ? 50.062 57.858 19.291 1.00 16.83 346 VAL A CA 1
ATOM 2326 C C . VAL A 1 308 ? 50.795 56.557 19.020 1.00 17.45 346 VAL A C 1
ATOM 2327 O O . VAL A 1 308 ? 50.846 56.095 17.881 1.00 17.26 346 VAL A O 1
ATOM 2331 N N . LEU A 1 309 ? 51.365 55.969 20.064 1.00 16.93 347 LEU A N 1
ATOM 2332 C CA . LEU A 1 309 ? 52.101 54.715 19.915 1.00 17.41 347 LEU A CA 1
ATOM 2333 C C . LEU A 1 309 ? 51.148 53.533 19.754 1.00 16.61 347 LEU A C 1
ATOM 2334 O O . LEU A 1 309 ? 50.084 53.471 20.387 1.00 17.24 347 LEU A O 1
ATOM 2339 N N . ILE A 1 310 ? 51.530 52.609 18.880 1.00 18.05 348 ILE A N 1
ATOM 2340 C CA . ILE A 1 310 ? 50.689 51.474 18.534 1.00 17.37 348 ILE A CA 1
ATOM 2341 C C . ILE A 1 310 ? 51.559 50.254 18.257 1.00 18.42 348 ILE A C 1
ATOM 2342 O O . ILE A 1 310 ? 52.645 50.376 17.684 1.00 20.34 348 ILE A O 1
ATOM 2347 N N . MET A 1 311 ? 51.093 49.078 18.669 1.00 19.46 349 MET A N 1
ATOM 2348 C CA . MET A 1 311 ? 51.798 47.842 18.346 1.00 21.21 349 MET A CA 1
ATOM 2349 C C . MET A 1 311 ? 51.457 47.381 16.930 1.00 21.34 349 MET A C 1
ATOM 2350 O O . MET A 1 311 ? 50.316 47.499 16.483 1.00 20.51 349 MET A O 1
ATOM 2355 N N . ALA A 1 312 ? 52.450 46.852 16.232 1.00 23.65 350 ALA A N 1
ATOM 2356 C CA . ALA A 1 312 ? 52.218 46.229 14.938 1.00 26.44 350 ALA A CA 1
ATOM 2357 C C . ALA A 1 312 ? 51.302 45.019 15.101 1.00 28.71 350 ALA A C 1
ATOM 2358 O O . ALA A 1 312 ? 51.186 44.467 16.198 1.00 28.21 350 ALA A O 1
ATOM 2360 N N . PRO A 1 313 ? 50.647 44.596 14.011 1.00 33.04 351 PRO A N 1
ATOM 2361 C CA . PRO A 1 313 ? 49.841 43.371 14.075 1.00 37.39 351 PRO A CA 1
ATOM 2362 C C . PRO A 1 313 ? 50.685 42.170 14.504 1.00 42.88 351 PRO A C 1
ATOM 2363 O O . PRO A 1 313 ? 51.914 42.203 14.413 1.00 41.08 351 PRO A O 1
ATOM 2367 N N . GLU A 1 314 ? 50.021 41.116 14.964 1.00 50.14 352 GLU A N 1
ATOM 2368 C CA . GLU A 1 314 ? 50.706 39.959 15.533 1.00 58.30 352 GLU A CA 1
ATOM 2369 C C . GLU A 1 314 ? 51.715 39.324 14.569 1.00 59.72 352 GLU A C 1
ATOM 2370 O O . GLU A 1 314 ? 52.582 38.556 14.988 1.00 58.97 352 GLU A O 1
ATOM 2376 N N . ASP A 1 315 ? 51.602 39.658 13.285 1.00 62.16 353 ASP A N 1
ATOM 2377 C CA . ASP A 1 315 ? 52.537 39.171 12.272 1.00 64.32 353 ASP A CA 1
ATOM 2378 C C . ASP A 1 315 ? 53.954 39.666 12.545 1.00 60.96 353 ASP A C 1
ATOM 2379 O O . ASP A 1 315 ? 54.932 39.013 12.180 1.00 61.41 353 ASP A O 1
ATOM 2384 N N . ARG A 1 316 ? 54.056 40.829 13.181 1.00 57.27 354 ARG A N 1
ATOM 2385 C CA . ARG A 1 316 ? 55.342 41.472 13.421 1.00 54.86 354 ARG A CA 1
ATOM 2386 C C . ARG A 1 316 ? 55.530 41.745 14.910 1.00 52.35 354 ARG A C 1
ATOM 2387 O O . ARG A 1 316 ? 55.372 42.878 15.362 1.00 50.68 354 ARG A O 1
ATOM 2395 N N . PRO A 1 317 ? 55.866 40.699 15.679 1.00 52.04 355 PRO A N 1
ATOM 2396 C CA . PRO A 1 317 ? 55.972 40.764 17.142 1.00 52.46 355 PRO A CA 1
ATOM 2397 C C . PRO A 1 317 ? 56.978 41.800 17.635 1.00 53.91 355 PRO A C 1
ATOM 2398 O O . PRO A 1 317 ? 58.018 42.004 17.009 1.00 54.43 355 PRO A O 1
ATOM 2402 N N . ASN A 1 318 ? 56.658 42.442 18.754 1.00 55.27 356 ASN A N 1
ATOM 2403 C CA . ASN A 1 318 ? 57.560 43.398 19.394 1.00 56.36 356 ASN A CA 1
ATOM 2404 C C . ASN A 1 318 ? 57.967 44.595 18.534 1.00 51.16 356 ASN A C 1
ATOM 2405 O O . ASN A 1 318 ? 59.008 45.206 18.771 1.00 51.95 356 ASN A O 1
ATOM 2410 N N . GLU A 1 319 ? 57.145 44.926 17.542 1.00 43.91 357 GLU A N 1
ATOM 2411 C CA . GLU A 1 319 ? 57.349 46.139 16.759 1.00 39.20 357 GLU A CA 1
ATOM 2412 C C . GLU A 1 319 ? 56.336 47.203 17.176 1.00 33.89 357 GLU A C 1
ATOM 2413 O O . GLU A 1 319 ? 55.128 47.024 17.006 1.00 33.80 357 GLU A O 1
ATOM 2419 N N . MET A 1 320 ? 56.834 48.301 17.736 1.00 29.25 358 MET A N 1
ATOM 2420 C CA . MET A 1 320 ? 55.982 49.413 18.143 1.00 25.87 358 MET A CA 1
ATOM 2421 C C . MET A 1 320 ? 56.231 50.606 17.230 1.00 23.96 358 MET A C 1
ATOM 2422 O O . MET A 1 320 ? 57.380 50.983 16.982 1.00 27.45 358 MET A O 1
ATOM 2427 N N . GLY A 1 321 ? 55.155 51.195 16.726 1.00 18.90 359 GLY A N 1
ATOM 2428 C CA . GLY A 1 321 ? 55.265 52.315 15.810 1.00 18.85 359 GLY A CA 1
ATOM 2429 C C . GLY A 1 321 ? 54.273 53.405 16.158 1.00 17.58 359 GLY A C 1
ATOM 2430 O O . GLY A 1 321 ? 53.819 53.488 17.297 1.00 17.77 359 GLY A O 1
ATOM 2431 N N . MET A 1 322 ? 53.930 54.234 15.176 1.00 16.10 360 MET A N 1
ATOM 2432 C CA . MET A 1 322 ? 53.050 55.371 15.415 1.00 14.68 360 MET A CA 1
ATOM 2433 C C . MET A 1 322 ? 51.827 55.339 14.512 1.00 14.83 360 MET A C 1
ATOM 2434 O O . MET A 1 322 ? 51.944 55.212 13.292 1.00 16.13 360 MET A O 1
ATOM 2439 N N . LEU A 1 323 ? 50.659 55.457 15.134 1.00 14.02 361 LEU A N 1
ATOM 2440 C CA . LEU A 1 323 ? 49.414 55.689 14.426 1.00 12.97 361 LEU A CA 1
ATOM 2441 C C . LEU A 1 323 ? 49.266 57.193 14.256 1.00 13.99 361 LEU A C 1
ATOM 2442 O O . LEU A 1 323 ? 49.223 57.937 15.246 1.00 14.76 361 LEU A O 1
ATOM 2447 N N . THR A 1 324 ? 49.199 57.647 13.011 1.00 11.93 362 THR A N 1
ATOM 2448 C CA . THR A 1 324 ? 48.960 59.061 12.738 1.00 13.07 362 THR A CA 1
ATOM 2449 C C . THR A 1 324 ? 47.537 59.259 12.255 1.00 12.23 362 THR A C 1
ATOM 2450 O O . THR A 1 324 ? 47.125 58.652 11.269 1.00 14.56 362 THR A O 1
ATOM 2454 N N . ASN A 1 325 ? 46.784 60.091 12.972 1.00 12.17 363 ASN A N 1
ATOM 2455 C CA . ASN A 1 325 ? 45.436 60.452 12.576 1.00 14.20 363 ASN A CA 1
ATOM 2456 C C . ASN A 1 325 ? 45.429 61.834 11.936 1.00 13.23 363 ASN A C 1
ATOM 2457 O O . ASN A 1 325 ? 45.863 62.812 12.551 1.00 15.71 363 ASN A O 1
ATOM 2462 N N . ARG A 1 326 ? 44.958 61.911 10.696 1.00 11.98 364 ARG A N 1
ATOM 2463 C CA . ARG A 1 326 ? 44.869 63.183 9.980 1.00 13.16 364 ARG A CA 1
ATOM 2464 C C . ARG A 1 326 ? 43.418 63.601 9.828 1.00 12.79 364 ARG A C 1
ATOM 2465 O O . ARG A 1 326 ? 42.590 62.844 9.307 1.00 14.46 364 ARG A O 1
ATOM 2473 N N . THR A 1 327 ? 43.117 64.820 10.265 1.00 12.59 365 THR A N 1
ATOM 2474 C CA . THR A 1 327 ? 41.782 65.390 10.103 1.00 12.65 365 THR A CA 1
ATOM 2475 C C . THR A 1 327 ? 41.874 66.649 9.243 1.00 11.58 365 THR A C 1
ATOM 2476 O O . THR A 1 327 ? 42.652 67.560 9.550 1.00 13.89 365 THR A O 1
ATOM 2480 N N . SER A 1 328 ? 41.095 66.702 8.166 1.00 12.84 366 SER A N 1
ATOM 2481 C CA . SER A 1 328 ? 41.211 67.785 7.178 1.00 14.31 366 SER A CA 1
ATOM 2482 C C . SER A 1 328 ? 39.865 68.448 6.959 1.00 13.72 366 SER A C 1
ATOM 2483 O O . SER A 1 328 ? 38.853 67.758 6.829 1.00 16.12 366 SER A O 1
ATOM 2486 N N . TYR A 1 329 ? 39.845 69.779 6.909 1.00 14.05 367 TYR A N 1
ATOM 2487 C CA . TYR A 1 329 ? 38.603 70.517 6.670 1.00 13.92 367 TYR A CA 1
ATOM 2488 C C . TYR A 1 329 ? 38.830 71.983 6.336 1.00 14.26 367 TYR A C 1
ATOM 2489 O O . TYR A 1 329 ? 39.798 72.608 6.790 1.00 14.18 367 TYR A O 1
ATOM 2498 N N . GLU A 1 330 ? 37.911 72.528 5.551 1.00 16.00 368 GLU A N 1
ATOM 2499 C CA . GLU A 1 330 ? 37.854 73.956 5.300 1.00 17.80 368 GLU A CA 1
ATOM 2500 C C . GLU A 1 330 ? 37.186 74.631 6.489 1.00 17.05 368 GLU A C 1
ATOM 2501 O O . GLU A 1 330 ? 36.306 74.056 7.137 1.00 17.16 368 GLU A O 1
ATOM 2507 N N . VAL A 1 331 ? 37.634 75.843 6.797 1.00 16.70 369 VAL A N 1
ATOM 2508 C CA . VAL A 1 331 ? 36.897 76.731 7.687 1.00 17.94 369 VAL A CA 1
ATOM 2509 C C . VAL A 1 331 ? 36.282 77.831 6.817 1.00 19.60 369 VAL A C 1
ATOM 2510 O O . VAL A 1 331 ? 36.980 78.750 6.389 1.00 20.27 369 VAL A O 1
ATOM 2514 N N . PRO A 1 332 ? 34.976 77.725 6.522 1.00 21.62 370 PRO A N 1
ATOM 2515 C CA . PRO A 1 332 ? 34.308 78.685 5.636 1.00 23.97 370 PRO A CA 1
ATOM 2516 C C . PRO A 1 332 ? 34.310 80.109 6.191 1.00 24.63 370 PRO A C 1
ATOM 2517 O O . PRO A 1 332 ? 34.311 80.309 7.412 1.00 23.60 370 PRO A O 1
ATOM 2521 N N . GLN A 1 333 ? 34.309 81.091 5.295 1.00 27.47 371 GLN A N 1
ATOM 2522 C CA . GLN A 1 333 ? 34.206 82.487 5.710 1.00 28.89 371 GLN A CA 1
ATOM 2523 C C . GLN A 1 333 ? 32.954 82.695 6.545 1.00 27.35 371 GLN A C 1
ATOM 2524 O O . GLN A 1 333 ? 31.903 82.124 6.257 1.00 27.49 371 GLN A O 1
ATOM 2530 N N . GLY A 1 334 ? 33.080 83.489 7.604 1.00 25.92 372 GLY A N 1
ATOM 2531 C CA . GLY A 1 334 ? 31.944 83.828 8.437 1.00 25.87 372 GLY A CA 1
ATOM 2532 C C . GLY A 1 334 ? 31.742 82.929 9.640 1.00 26.14 372 GLY A C 1
ATOM 2533 O O . GLY A 1 334 ? 30.896 83.216 10.490 1.00 28.07 372 GLY A O 1
ATOM 2534 N N . VAL A 1 335 ? 32.513 81.848 9.725 1.00 23.89 373 VAL A N 1
ATOM 2535 C CA . VAL A 1 335 ? 32.375 80.910 10.837 1.00 21.17 373 VAL A CA 1
ATOM 2536 C C . VAL A 1 335 ? 33.222 81.358 12.032 1.00 21.74 373 VAL A C 1
ATOM 2537 O O . VAL A 1 335 ? 34.452 81.244 12.013 1.00 22.69 373 VAL A O 1
ATOM 2541 N N . LYS A 1 336 ? 32.554 81.875 13.060 1.00 21.69 374 LYS A N 1
ATOM 2542 C CA . LYS A 1 336 ? 33.231 82.403 14.246 1.00 21.59 374 LYS A CA 1
ATOM 2543 C C . LYS A 1 336 ? 33.538 81.335 15.283 1.00 20.54 374 LYS A C 1
ATOM 2544 O O . LYS A 1 336 ? 33.056 80.202 15.203 1.00 20.41 374 LYS A O 1
ATOM 2550 N N . CYS A 1 337 ? 34.344 81.713 16.265 1.00 20.51 375 CYS A N 1
ATOM 2551 C CA . CYS A 1 337 ? 34.928 80.756 17.187 1.00 21.62 375 CYS A CA 1
ATOM 2552 C C . CYS A 1 337 ? 34.012 80.491 18.372 1.00 21.11 375 CYS A C 1
ATOM 2553 O O . CYS A 1 337 ? 34.279 80.925 19.498 1.00 22.49 375 CYS A O 1
ATOM 2556 N N . THR A 1 338 ? 32.915 79.796 18.096 1.00 20.41 376 THR A N 1
ATOM 2557 C CA . THR A 1 338 ? 31.999 79.340 19.131 1.00 21.46 376 THR A CA 1
ATOM 2558 C C . THR A 1 338 ? 31.666 77.878 18.857 1.00 21.42 376 THR A C 1
ATOM 2559 O O . THR A 1 338 ? 31.717 77.425 17.706 1.00 21.30 376 THR A O 1
ATOM 2563 N N . ILE A 1 339 ? 31.348 77.138 19.914 1.00 20.28 377 ILE A N 1
ATOM 2564 C CA . ILE A 1 339 ? 30.993 75.732 19.781 1.00 20.36 377 ILE A CA 1
ATOM 2565 C C . ILE A 1 339 ? 29.855 75.535 18.782 1.00 20.22 377 ILE A C 1
ATOM 2566 O O . ILE A 1 339 ? 29.934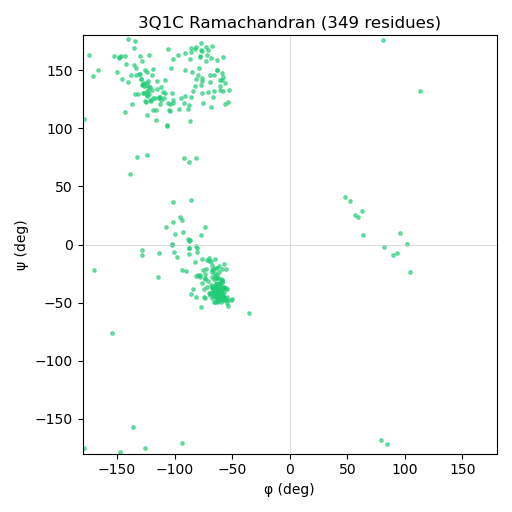 74.675 17.907 1.00 20.58 377 ILE A O 1
ATOM 2571 N N . ASP A 1 340 ? 28.794 76.329 18.919 1.00 22.20 378 ASP A N 1
ATOM 2572 C CA . ASP A 1 340 ? 27.649 76.200 18.022 1.00 23.79 378 ASP A CA 1
ATOM 2573 C C . ASP A 1 340 ? 28.021 76.454 16.559 1.00 23.20 378 ASP A C 1
ATOM 2574 O O . ASP A 1 340 ? 27.521 75.776 15.663 1.00 22.60 378 ASP A O 1
ATOM 2579 N N . GLU A 1 341 ? 28.908 77.416 16.316 1.00 23.30 379 GLU A N 1
ATOM 2580 C CA . GLU A 1 341 ? 29.340 77.712 14.949 1.00 23.96 379 GLU A CA 1
ATOM 2581 C C . GLU A 1 341 ? 30.157 76.565 14.354 1.00 21.30 379 GLU A C 1
ATOM 2582 O O . GLU A 1 341 ? 29.988 76.213 13.184 1.00 22.73 379 GLU A O 1
ATOM 2588 N N . MET A 1 342 ? 31.048 75.993 15.160 1.00 21.06 380 MET A N 1
ATOM 2589 C CA . MET A 1 342 ? 31.871 74.872 14.714 1.00 19.99 380 MET A CA 1
ATOM 2590 C C . MET A 1 342 ? 30.989 73.684 14.361 1.00 20.09 380 MET A C 1
ATOM 2591 O O . MET A 1 342 ? 31.174 73.051 13.326 1.00 19.89 380 MET A O 1
ATOM 2596 N N . VAL A 1 343 ? 30.033 73.385 15.236 1.00 19.76 381 VAL A N 1
ATOM 2597 C CA . VAL A 1 343 ? 29.116 72.271 15.031 1.00 21.29 381 VAL A CA 1
ATOM 2598 C C . VAL A 1 343 ? 28.270 72.485 13.776 1.00 23.45 381 VAL A C 1
ATOM 2599 O O . VAL A 1 343 ? 28.045 71.556 12.991 1.00 23.54 381 VAL A O 1
ATOM 2603 N N . ARG A 1 344 ? 27.817 73.717 13.579 1.00 24.49 382 ARG A N 1
ATOM 2604 C CA . ARG A 1 344 ? 26.972 74.041 12.438 1.00 25.70 382 ARG A CA 1
ATOM 2605 C C . ARG A 1 344 ? 27.694 73.941 11.091 1.00 24.59 382 ARG A C 1
ATOM 2606 O O . ARG A 1 344 ? 27.104 73.501 10.098 1.00 26.39 382 ARG A O 1
ATOM 2614 N N . ALA A 1 345 ? 28.965 74.335 11.054 1.00 22.11 383 ALA A N 1
ATOM 2615 C CA . ALA A 1 345 ? 29.623 74.600 9.773 1.00 22.76 383 ALA A CA 1
ATOM 2616 C C . ALA A 1 345 ? 30.778 73.692 9.364 1.00 21.97 383 ALA A C 1
ATOM 2617 O O . ALA A 1 345 ? 31.040 73.537 8.173 1.00 23.59 383 ALA A O 1
ATOM 2619 N N . LEU A 1 346 ? 31.494 73.124 10.326 1.00 19.25 384 LEU A N 1
ATOM 2620 C CA . LEU A 1 346 ? 32.689 72.356 9.987 1.00 18.65 384 LEU A CA 1
ATOM 2621 C C . LEU A 1 346 ? 32.344 70.926 9.562 1.00 18.91 384 LEU A C 1
ATOM 2622 O O . LEU A 1 346 ? 31.493 70.271 10.178 1.00 20.76 384 LEU A O 1
ATOM 2627 N N . GLN A 1 347 ? 32.992 70.454 8.498 1.00 19.04 385 GLN A N 1
ATOM 2628 C CA . GLN A 1 347 ? 32.708 69.133 7.941 1.00 20.99 385 GLN A CA 1
ATOM 2629 C C . GLN A 1 347 ? 34.000 68.364 7.690 1.00 19.72 385 GLN A C 1
ATOM 2630 O O . GLN A 1 347 ? 34.447 68.230 6.545 1.00 20.98 385 GLN A O 1
ATOM 2636 N N . PRO A 1 348 ? 34.611 67.852 8.762 1.00 17.80 386 PRO A N 1
ATOM 2637 C CA . PRO A 1 348 ? 35.920 67.225 8.587 1.00 18.09 386 PRO A CA 1
ATOM 2638 C C . PRO A 1 348 ? 35.828 65.844 7.956 1.00 17.33 386 PRO A C 1
ATOM 2639 O O . PRO A 1 348 ? 34.743 65.233 7.860 1.00 19.08 386 PRO A O 1
ATOM 2643 N N . ARG A 1 349 ? 36.981 65.361 7.516 1.00 17.02 387 ARG A N 1
ATOM 2644 C CA . ARG A 1 349 ? 37.130 63.964 7.143 1.00 15.44 387 ARG A CA 1
ATOM 2645 C C . ARG A 1 349 ? 38.343 63.435 7.884 1.00 13.38 387 ARG A C 1
ATOM 2646 O O . ARG A 1 349 ? 39.199 64.210 8.319 1.00 15.27 387 ARG A O 1
ATOM 2654 N N . TYR A 1 350 ? 38.401 62.121 8.044 1.00 14.52 388 TYR A N 1
ATOM 2655 C CA . TYR A 1 350 ? 39.347 61.494 8.958 1.00 13.55 388 TYR A CA 1
ATOM 2656 C C . TYR A 1 350 ? 40.130 60.424 8.238 1.00 15.84 388 TYR A C 1
ATOM 2657 O O . TYR A 1 350 ? 39.570 59.660 7.447 1.00 16.65 388 TYR A O 1
ATOM 2666 N N . ALA A 1 351 ? 41.430 60.378 8.504 1.00 14.92 389 ALA A N 1
ATOM 2667 C CA . ALA A 1 351 ? 42.297 59.431 7.818 1.00 11.96 389 ALA A CA 1
ATOM 2668 C C . ALA A 1 351 ? 43.423 59.011 8.735 1.00 13.39 389 ALA A C 1
ATOM 2669 O O . ALA A 1 351 ? 43.710 59.683 9.726 1.00 16.45 389 ALA A O 1
ATOM 2671 N N . ALA A 1 352 ? 44.065 57.901 8.413 1.00 11.93 390 ALA A N 1
ATOM 2672 C CA . ALA A 1 352 ? 45.142 57.412 9.265 1.00 11.68 390 ALA A CA 1
ATOM 2673 C C . ALA A 1 352 ? 46.230 56.676 8.500 1.00 11.83 390 ALA A C 1
ATOM 2674 O O . ALA A 1 352 ? 46.025 56.218 7.375 1.00 13.00 390 ALA A O 1
ATOM 2676 N N . SER A 1 353 ? 47.391 56.578 9.131 1.00 11.14 391 SER A N 1
ATOM 2677 C CA . SER A 1 353 ? 48.479 55.735 8.659 1.00 11.82 391 SER A CA 1
ATOM 2678 C C . SER A 1 353 ? 49.177 55.138 9.869 1.00 13.10 391 SER A C 1
ATOM 2679 O O . SER A 1 353 ? 49.028 55.627 10.996 1.00 13.08 391 SER A O 1
ATOM 2682 N N . GLU A 1 354 ? 49.943 54.083 9.636 1.00 12.80 392 GLU A N 1
ATOM 2683 C CA . GLU A 1 354 ? 50.795 53.518 10.681 1.00 13.32 392 GLU A CA 1
ATOM 2684 C C . GLU A 1 354 ? 52.234 53.517 10.193 1.00 15.49 392 GLU A C 1
ATOM 2685 O O . GLU A 1 354 ? 52.512 53.090 9.072 1.00 15.89 392 GLU A O 1
ATOM 2691 N N . THR A 1 355 ? 53.147 53.996 11.031 1.00 14.63 393 THR A N 1
ATOM 2692 C CA . THR A 1 355 ? 54.550 54.069 10.648 1.00 14.45 393 THR A CA 1
ATOM 2693 C C . THR A 1 355 ? 55.426 53.317 11.642 1.00 15.51 393 THR A C 1
ATOM 2694 O O . THR A 1 355 ? 55.335 53.541 12.854 1.00 16.84 393 THR A O 1
ATOM 2698 N N . TYR A 1 356 ? 56.274 52.431 11.125 1.00 16.12 394 TYR A N 1
ATOM 2699 C CA . TYR A 1 356 ? 57.129 51.588 11.956 1.00 17.71 394 TYR A CA 1
ATOM 2700 C C . TYR A 1 356 ? 58.598 51.854 11.684 1.00 19.74 394 TYR A C 1
ATOM 2701 O O . TYR A 1 356 ? 58.966 52.236 10.585 1.00 23.21 394 TYR A O 1
ATOM 2710 N N . LEU A 1 357 ? 59.438 51.648 12.688 1.00 21.17 395 LEU A N 1
ATOM 2711 C CA . LEU A 1 357 ? 60.859 51.962 12.555 1.00 24.45 395 LEU A CA 1
ATOM 2712 C C . LEU A 1 357 ? 61.582 51.045 11.572 1.00 29.18 395 LEU A C 1
ATOM 2713 O O . LEU A 1 357 ? 61.240 49.870 11.443 1.00 32.47 395 LEU A O 1
#

Solvent-accessible surface area: 16210 Å² total; per-residue (Å²): 92,116,10,27,123,61,29,117,141,36,11,28,0,56,49,0,16,67,0,0,54,81,2,2,58,33,126,96,13,52,186,80,34,80,99,54,7,48,101,23,0,66,41,0,14,8,24,62,25,84,139,102,23,9,7,49,1,26,1,121,14,125,57,40,1,16,1,125,0,15,0,46,100,98,60,56,5,76,0,42,20,80,31,66,92,76,110,115,101,84,48,136,26,123,44,51,118,151,7,65,2,6,20,0,0,6,1,3,35,129,55,128,177,42,9,63,4,114,14,44,121,82,12,82,76,65,88,14,0,108,102,11,2,19,11,0,1,11,0,0,0,2,40,12,124,75,86,69,152,27,39,8,34,44,54,136,84,20,0,71,26,0,23,62,15,0,13,141,5,3,15,81,14,87,1,2,1,22,38,1,50,1,40,50,68,0,2,83,73,0,68,93,10,0,24,0,167,72,41,159,12,69,13,56,146,110,10,20,44,120,3,3,56,120,123,45,0,64,56,1,2,136,76,6,81,32,54,125,119,65,48,52,63,1,16,86,8,0,23,80,24,14,0,0,0,0,0,0,0,2,12,19,114,28,14,37,50,1,4,56,74,104,6,98,117,51,28,53,120,0,45,119,97,38,94,181,97,28,105,45,10,45,7,0,4,2,10,48,44,129,133,22,40,2,18,0,1,6,1,37,0,25,10,0,17,9,52,167,128,54,100,109,55,21,0,0,0,0,9,3,3,4,5,62,1,44,116,48,4,59,1,35,44,116,40,0,56,157,13,4,156,17,79,8,2,1,0,9,0,2,61

Nearest PDB structures (foldseek):
  3q1c-assembly1_A  TM=1.003E+00  e=1.566E-75  Escherichia coli O127:H6 str. E2348/69
  3pcs-assembly4_D  TM=9.761E-01  e=7.617E-64  Escherichia coli O157:H7
  4fma-assembly7_G  TM=9.749E-01  e=7.184E-64  Escherichia coli
  4fma-assembly3_C  TM=9.781E-01  e=1.216E-63  Escherichia coli
  4fma-assembly6_F  TM=9.761E-01  e=2.759E-63  Escherichia coli

Sequence (351 aa):
SHMASSWDEMSCAEKLLKVLSFGLWNPTYSRSERQSFQELLTVLEPVYPLPNELGRVSARFSDGSSLRISVTNSESIEAEIRTPDNEKITVLLESNEQNRLLQSLPIDRHMPYIQVHRALMDLTDTTSMRNLLGFTSKLSTTLIPHNAQTDPLSGPTPFSSIFMDTCRGLGNAKLSLNGVDIPANAQMLLRDALGLKDTHSSPSRNVIDHGISRHDAEQIARESSGSDNQKAEVVEFLCHPEAATAICSAFYQSFNVPALTLTHERISKASEYNAETPNACINISISQSSDGNIYVTSHTGVLIMAPEDRPNEMGMLTNRTSYEVPQGVKCTIDEMVRALQPRYAASETYL

Secondary structure (DSSP, 8-state):
--S-TTGGGS-HHHHHHHHHHH-TT-TT--HHHHHHHHHHHTT-EEEPPPTTEEEEEEEE-TTS-EEEEEEETT--EEEEEE-TT--EEEEEE---TTT-TGGGSS-EEP-SS-EEEE----SSSHHHHHHHHHHHTTS-EEE----TTT-TT-SSSTTTTHHHHHHHHTTTSEEEETTEE--HHHHHHHHHHTT-SSTT----HHHHHH-S-HHHHHHHHHTSBS-HHHHHHHHHHHTSHHHHHHHHHTT-GGGGHHHHHHHHHHHHHHHHHHT-----EEEEEEEE-TT--EEEEEEEEEEEEPPTTSTT-EEEEEEEEEEEE-TT--SSHHHHHHH---EEEEEEEE-

Foldseek 3Di:
DVQDPCQVVDDLQRNLLSCLLQALLNPPDDPVRNVVSLVSLLQWFWDDADDFFQTWIKGQDPQQKIKIWTQGLVRWIKIWIQHNVGDIDIDTRDADPRHNSQQQAQGEHADPDWAEAADNADDQDLVRPLVRLSRNNGGYWYFFDDDQVQDQLHDDARCVQLLLLLLVQQLQAFEAEQSWTQHSVLSVLQNVQQVSPDSPTGGDPCCQQFFGDLVSLLVSLVRTDDDPVRSVSSSVLRGGQLSSQQSRVLRRPSLCRRVCVVFVVQLVVQVVVVVCADDKHKYKYWYADPVGKIKIKIKIKGKGHDPPVDPPWIWIKIKIKIWIRDPPQGRDSVSCSVDTDITITIHTYTD

B-factor: mean 28.71, std 15.83, range [10.97, 192.31]

Radius of gyration: 19.85 Å; Cα contacts (8 Å, |Δi|>4): 756; chains: 1; bounding box: 52×55×48 Å

InterPro domains:
  IPR009669 Cysteine protease, VirA/EspG [PF06872] (15-397)
  IPR009669 Cysteine protease, VirA/EspG [PIRSF011515] (13-397)
  IPR043098 Cysteine protease, VirA/EspG, N-terminal [G3DSA:3.10.450.460] (39-140)

CATH classification: 3.10.450.460

Organism: Escherichia coli O127:H6 (strain E2348/69 / EPEC) (NCBI:txid574521)